Protein AF-A0A8S3RUB7-F1 (afdb_monomer_lite)

InterPro domains:
  IPR033294 Erlin1/2 [PTHR15351] (19-195)

Sequence (204 aa):
MVNDSVVTNLTAQSRRGNQIDENLRTALQGDLGNMAPGLSVQAVRVTKPKIPEQIRKNYESMEGEKTKLLISIQKQKVVEKEAETERKRAVIEAEKSAQVSKIQWQQKITEKESQKKISEIEDATHLAKERAKADAEFYKAKKEAEANSAKLTDQYLEMLRYQAITTNTKIYFGNSIPQMFMDPSGVVQTSQQKGASSKVSENN

Foldseek 3Di:
DVVVVVVVVVVVVVVVQVVVFVVVQVVVQVVCCVVPNPDHDPTGGDDDDDDDPVVVVVVVVVVVVVVVVVVVVVVVVVVVVVVVVVVVVVVVVVVVVVVVVVVVVVVVVVVVVVVVVVVVVVVVVVVVVVVVVVVVVVVVVVVVVVVVVVCPDPVNVVVVLVVVCVVPDPDDDDDDDDPPSPDPDDDDDDDDDDDDDDDDDDDD

Secondary structure (DSSP, 8-state):
-HHHHHHHHHHHHHHHHHHHHHHHHHHHHHHHHHH-TT-------PPPP---HHHHHHHHHHHHHHHHHHHHHHHHHHHHHHHHHHHHHHHHHHHHHHHHHHHHHHHHHHHHHHHHHHHHHHHHHHHHHHHHHHHHHHHHHHHHHHHHHHH--HHHHHHHHHHHHHHH-----SS---GGGS-TT-------------------

Radius of gyration: 64.79 Å; chains: 1; bounding box: 134×45×154 Å

Structure (mmCIF, N/CA/C/O backbone):
data_AF-A0A8S3RUB7-F1
#
_entry.id   AF-A0A8S3RUB7-F1
#
loop_
_atom_site.group_PDB
_atom_site.id
_atom_site.type_symbol
_atom_site.label_atom_id
_atom_site.label_alt_id
_atom_site.label_comp_id
_atom_site.label_asym_id
_atom_site.label_entity_id
_atom_site.label_seq_id
_atom_site.pdbx_PDB_ins_code
_atom_site.Cartn_x
_atom_site.Cartn_y
_atom_site.Cartn_z
_atom_site.occupancy
_atom_site.B_iso_or_equiv
_atom_site.auth_seq_id
_atom_site.auth_comp_id
_atom_site.auth_asym_id
_atom_site.auth_atom_id
_atom_site.pdbx_PDB_model_num
ATOM 1 N N . MET A 1 1 ? 32.689 1.835 -29.178 1.00 48.41 1 MET A N 1
ATOM 2 C CA . MET A 1 1 ? 32.521 0.810 -30.235 1.00 48.41 1 MET A CA 1
ATOM 3 C C . MET A 1 1 ? 32.995 1.258 -31.623 1.00 48.41 1 MET A C 1
ATOM 5 O O . MET A 1 1 ? 33.406 0.398 -32.386 1.00 48.41 1 MET A O 1
ATOM 9 N N . VAL A 1 2 ? 33.017 2.559 -31.962 1.00 47.25 2 VAL A N 1
ATOM 10 C CA . VAL A 1 2 ? 33.544 3.051 -33.262 1.00 47.25 2 VAL A CA 1
ATOM 11 C C . VAL A 1 2 ? 35.066 2.848 -33.399 1.00 47.25 2 VAL A C 1
ATOM 13 O O . VAL A 1 2 ? 35.562 2.523 -34.476 1.00 47.25 2 VAL A O 1
ATOM 16 N N . ASN A 1 3 ? 35.805 2.929 -32.287 1.00 48.09 3 ASN A N 1
ATOM 17 C CA . ASN A 1 3 ? 37.261 2.759 -32.291 1.00 48.09 3 ASN A CA 1
ATOM 18 C C . ASN A 1 3 ? 37.709 1.331 -32.632 1.00 48.09 3 ASN A C 1
ATOM 20 O O . ASN A 1 3 ? 38.733 1.185 -33.285 1.00 48.09 3 ASN A O 1
ATOM 24 N N . ASP A 1 4 ? 36.943 0.290 -32.292 1.00 52.00 4 ASP A N 1
ATOM 25 C CA . ASP A 1 4 ? 37.365 -1.087 -32.580 1.00 52.00 4 ASP A CA 1
ATOM 26 C C . ASP A 1 4 ? 37.325 -1.394 -34.074 1.00 52.00 4 ASP A C 1
ATOM 28 O O . ASP A 1 4 ? 38.261 -1.980 -34.602 1.00 52.00 4 ASP A O 1
ATOM 32 N N . SER A 1 5 ? 36.303 -0.945 -34.807 1.00 55.91 5 SER A N 1
ATOM 33 C CA . SER A 1 5 ? 36.207 -1.231 -36.249 1.00 55.91 5 SER A CA 1
ATOM 34 C C . SER A 1 5 ? 37.284 -0.501 -37.060 1.00 55.91 5 SER A C 1
ATOM 36 O O . SER A 1 5 ? 37.842 -1.064 -38.004 1.00 55.91 5 SER A O 1
ATOM 38 N N . VAL A 1 6 ? 37.632 0.729 -36.673 1.00 57.09 6 VAL A N 1
ATOM 39 C CA . VAL A 1 6 ? 38.708 1.502 -37.312 1.00 57.09 6 VAL A CA 1
ATOM 40 C C . VAL A 1 6 ? 40.082 0.942 -36.929 1.00 57.09 6 VAL A C 1
ATOM 42 O O . VAL A 1 6 ? 40.917 0.749 -37.808 1.00 57.09 6 VAL A O 1
ATOM 45 N N . VAL A 1 7 ? 40.310 0.590 -35.658 1.00 54.16 7 VAL A N 1
ATOM 46 C CA . VAL A 1 7 ? 41.574 -0.007 -35.184 1.00 54.16 7 VAL A CA 1
ATOM 47 C C . VAL A 1 7 ? 41.790 -1.403 -35.769 1.00 54.16 7 VAL A C 1
ATOM 49 O O . VAL A 1 7 ? 42.911 -1.726 -36.162 1.00 54.16 7 VAL A O 1
ATOM 52 N N . THR A 1 8 ? 40.736 -2.208 -35.926 1.00 60.78 8 THR A N 1
ATOM 53 C CA . THR A 1 8 ? 40.828 -3.539 -36.550 1.00 60.78 8 THR A CA 1
ATOM 54 C C . THR A 1 8 ? 41.154 -3.415 -38.039 1.00 60.78 8 THR A C 1
ATOM 56 O O . THR A 1 8 ? 42.039 -4.112 -38.535 1.00 60.78 8 THR A O 1
ATOM 59 N N . ASN A 1 9 ? 40.534 -2.460 -38.743 1.00 59.72 9 ASN A N 1
ATOM 60 C CA . ASN A 1 9 ? 40.852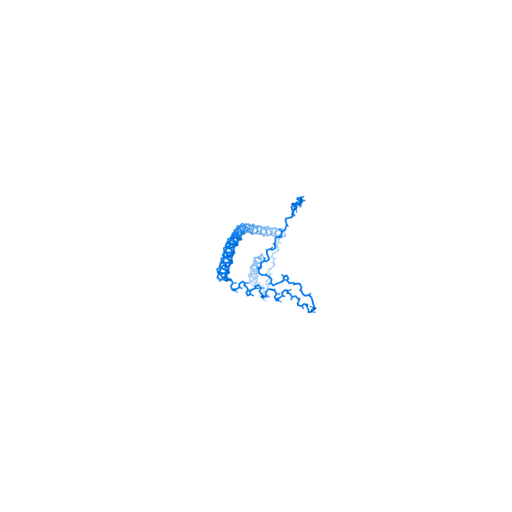 -2.180 -40.145 1.00 59.72 9 ASN A CA 1
ATOM 61 C C . ASN A 1 9 ? 42.254 -1.578 -40.334 1.00 59.72 9 ASN A C 1
ATOM 63 O O . ASN A 1 9 ? 42.958 -1.975 -41.264 1.00 59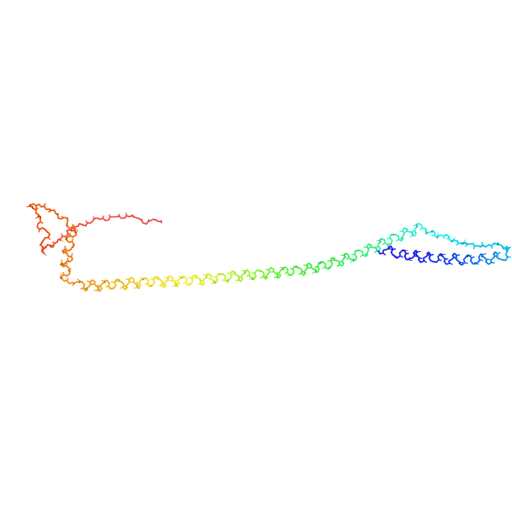.72 9 ASN A O 1
ATOM 67 N N . LEU A 1 10 ? 42.711 -0.691 -39.443 1.00 61.91 10 LEU A N 1
ATOM 68 C CA . LEU A 1 10 ? 44.085 -0.175 -39.454 1.00 61.91 10 LEU A CA 1
ATOM 69 C C . LEU A 1 10 ? 45.106 -1.274 -39.143 1.00 61.91 10 LEU A C 1
ATOM 71 O O . LEU A 1 10 ? 46.150 -1.339 -39.789 1.00 61.91 10 LEU A O 1
ATOM 75 N N . THR A 1 11 ? 44.807 -2.171 -38.203 1.00 63.03 11 THR A N 1
ATOM 76 C CA . THR A 1 11 ? 45.664 -3.323 -37.886 1.00 63.03 11 THR A CA 1
ATOM 77 C C . THR A 1 11 ? 45.739 -4.284 -39.070 1.00 63.03 11 THR A C 1
ATOM 79 O O . THR A 1 11 ? 46.822 -4.752 -39.418 1.00 63.03 11 THR A O 1
ATOM 82 N N . ALA A 1 12 ? 44.619 -4.524 -39.755 1.00 67.12 12 ALA A N 1
ATOM 83 C CA . ALA A 1 12 ? 44.569 -5.340 -40.964 1.00 67.12 12 ALA A CA 1
ATOM 84 C C . ALA A 1 12 ? 45.295 -4.689 -42.159 1.00 67.12 12 ALA A C 1
ATOM 86 O O . ALA A 1 12 ? 45.937 -5.386 -42.944 1.00 67.12 12 ALA A O 1
ATOM 87 N N . GLN A 1 13 ? 45.237 -3.362 -42.308 1.00 64.81 13 GLN A N 1
ATOM 88 C CA . GLN A 1 13 ? 46.026 -2.630 -43.308 1.00 64.81 13 GLN A CA 1
ATOM 89 C C . GLN A 1 13 ? 47.521 -2.627 -42.974 1.00 64.81 13 GLN A C 1
ATOM 91 O O . GLN A 1 13 ? 48.335 -2.814 -43.870 1.00 64.81 13 GLN A O 1
ATOM 96 N N . SER A 1 14 ? 47.883 -2.487 -41.699 1.00 67.50 14 SER A N 1
ATOM 97 C CA . SER A 1 14 ? 49.270 -2.573 -41.229 1.00 67.50 14 SER A CA 1
ATOM 98 C C . SER A 1 14 ? 49.865 -3.960 -41.496 1.00 67.50 14 SER A C 1
ATOM 100 O O . SER A 1 14 ? 50.952 -4.075 -42.054 1.00 67.50 14 SER A O 1
ATOM 102 N N . ARG A 1 15 ? 49.104 -5.029 -41.215 1.00 73.94 15 ARG A N 1
ATOM 103 C CA . ARG A 1 15 ? 49.495 -6.407 -41.558 1.00 73.94 15 ARG A CA 1
ATOM 104 C C . ARG A 1 15 ? 49.704 -6.595 -43.061 1.00 73.94 15 ARG A C 1
ATOM 106 O O . ARG A 1 15 ? 50.675 -7.227 -43.459 1.00 73.94 15 ARG A O 1
ATOM 113 N N . ARG A 1 16 ? 48.829 -6.020 -43.894 1.00 78.44 16 ARG A N 1
ATOM 114 C CA . ARG A 1 16 ? 48.987 -6.053 -45.357 1.00 78.44 16 ARG A CA 1
ATOM 115 C C . ARG A 1 16 ? 50.194 -5.245 -45.837 1.00 78.44 16 ARG A C 1
ATOM 117 O O . ARG A 1 16 ? 50.879 -5.704 -46.739 1.00 78.44 16 ARG A O 1
ATOM 124 N N . GLY A 1 17 ? 50.484 -4.099 -45.219 1.00 78.44 17 GLY A N 1
ATOM 125 C CA . GLY A 1 17 ? 51.690 -3.313 -45.497 1.00 78.44 17 GLY A CA 1
ATOM 126 C C . GLY A 1 17 ? 52.967 -4.110 -45.234 1.00 78.44 17 GLY A C 1
ATOM 127 O O . GLY A 1 17 ? 53.813 -4.202 -46.112 1.00 78.44 17 GLY A O 1
ATOM 128 N N . ASN A 1 18 ? 53.040 -4.800 -44.093 1.00 82.81 18 ASN A N 1
ATOM 129 C CA . ASN A 1 18 ? 54.182 -5.660 -43.762 1.00 82.81 18 ASN A CA 1
ATOM 130 C C . ASN A 1 18 ? 54.380 -6.802 -44.778 1.00 82.81 18 ASN A C 1
ATOM 132 O O . ASN A 1 18 ? 55.509 -7.175 -45.077 1.00 82.81 18 ASN A O 1
ATOM 136 N N . GLN A 1 19 ? 53.293 -7.352 -45.330 1.00 85.00 19 GLN A N 1
ATOM 137 C CA . GLN A 1 19 ? 53.388 -8.382 -46.368 1.00 85.00 19 GLN A CA 1
ATOM 138 C C . GLN A 1 19 ? 53.953 -7.823 -47.682 1.00 85.00 19 GLN A C 1
ATOM 140 O O . GLN A 1 19 ? 54.707 -8.504 -48.374 1.00 85.00 19 GLN A O 1
ATOM 145 N N . ILE A 1 20 ? 53.585 -6.589 -48.033 1.00 87.00 20 ILE A N 1
ATOM 146 C CA . ILE A 1 20 ? 54.100 -5.910 -49.228 1.00 87.00 20 ILE A CA 1
ATOM 147 C C . ILE A 1 20 ? 55.590 -5.595 -49.051 1.00 87.00 20 ILE A C 1
ATOM 149 O O . ILE A 1 20 ? 56.364 -5.831 -49.974 1.00 87.00 20 ILE A O 1
ATOM 153 N N . ASP A 1 21 ? 55.991 -5.131 -47.867 1.00 87.69 21 ASP A N 1
ATOM 154 C CA . ASP A 1 21 ? 57.385 -4.844 -47.511 1.00 87.69 21 ASP A CA 1
ATOM 155 C C . ASP A 1 21 ? 58.291 -6.080 -47.696 1.00 87.69 21 ASP A C 1
ATOM 157 O O . ASP A 1 21 ? 59.348 -6.003 -48.327 1.00 87.69 21 ASP A O 1
ATOM 161 N N . GLU A 1 22 ? 57.846 -7.245 -47.217 1.00 87.50 22 GLU A N 1
ATOM 162 C CA . GLU A 1 22 ? 58.570 -8.521 -47.334 1.00 87.50 22 GLU A CA 1
ATOM 163 C C . GLU A 1 22 ? 58.654 -9.041 -48.776 1.00 87.50 22 GLU A C 1
ATOM 165 O O . GLU A 1 22 ? 59.714 -9.494 -49.231 1.00 87.50 22 GLU A O 1
ATOM 170 N N . ASN A 1 23 ? 57.559 -8.925 -49.529 1.00 88.50 23 ASN A N 1
ATOM 171 C CA . ASN A 1 23 ? 57.545 -9.290 -50.943 1.00 88.50 23 ASN A CA 1
ATOM 172 C C . ASN A 1 23 ? 58.491 -8.385 -51.753 1.00 88.50 23 ASN A C 1
ATOM 174 O O . ASN A 1 23 ? 59.228 -8.871 -52.612 1.00 88.50 23 ASN A O 1
ATOM 178 N N . LEU A 1 24 ? 58.514 -7.082 -51.453 1.00 89.00 24 LEU A N 1
ATOM 179 C CA . LEU A 1 24 ? 59.361 -6.111 -52.145 1.00 89.00 24 LEU A CA 1
ATOM 180 C C . LEU A 1 24 ? 60.847 -6.302 -51.811 1.00 89.00 24 LEU A C 1
ATOM 182 O O . LEU A 1 24 ? 61.685 -6.220 -52.707 1.00 89.00 24 LEU A O 1
ATOM 186 N N . ARG A 1 25 ? 61.180 -6.632 -50.555 1.00 89.81 25 ARG A N 1
ATOM 187 C CA . ARG A 1 25 ? 62.546 -7.018 -50.161 1.00 89.81 25 ARG A CA 1
ATOM 188 C C . ARG A 1 25 ? 63.049 -8.202 -50.983 1.00 89.81 25 ARG A C 1
ATOM 190 O O . ARG A 1 25 ? 64.172 -8.175 -51.476 1.00 89.81 25 ARG A O 1
ATOM 197 N N . THR A 1 26 ? 62.212 -9.225 -51.134 1.00 88.12 26 THR A N 1
ATOM 198 C CA . THR A 1 26 ? 62.572 -10.463 -51.837 1.00 88.12 26 THR A CA 1
ATOM 199 C C . THR A 1 26 ? 62.812 -10.215 -53.328 1.00 88.12 26 THR A C 1
ATOM 201 O O . THR A 1 26 ? 63.808 -10.691 -53.868 1.00 88.12 26 THR A O 1
ATOM 204 N N . ALA A 1 27 ? 61.952 -9.420 -53.976 1.00 89.62 27 ALA A N 1
ATOM 205 C CA . ALA A 1 27 ? 62.120 -9.046 -55.381 1.00 89.62 27 ALA A CA 1
ATOM 206 C C . ALA A 1 27 ? 63.430 -8.272 -55.619 1.00 89.62 27 ALA A C 1
ATOM 208 O O . ALA A 1 27 ? 64.237 -8.663 -56.458 1.00 89.62 27 ALA A O 1
ATOM 209 N N . LEU A 1 28 ? 63.694 -7.236 -54.813 1.00 86.88 28 LEU A N 1
ATOM 210 C CA . LEU A 1 28 ? 64.901 -6.415 -54.951 1.00 86.88 28 LEU A CA 1
ATOM 211 C C . LEU A 1 28 ? 66.192 -7.193 -54.651 1.00 86.88 28 LEU A C 1
ATOM 213 O O . LEU A 1 28 ? 67.215 -6.957 -55.291 1.00 86.88 28 LEU A O 1
ATOM 217 N N . GLN A 1 29 ? 66.162 -8.136 -53.704 1.00 86.88 29 GLN A N 1
ATOM 218 C CA . GLN A 1 29 ? 67.314 -8.992 -53.412 1.00 86.88 29 GLN A CA 1
ATOM 219 C C . GLN A 1 29 ? 67.647 -9.935 -54.580 1.00 86.88 29 GLN A C 1
ATOM 221 O O . GLN A 1 29 ? 68.827 -10.187 -54.832 1.00 86.88 29 GLN A O 1
ATOM 226 N N . GLY A 1 30 ? 66.629 -10.439 -55.288 1.00 86.56 30 GLY A N 1
ATOM 227 C CA . GLY A 1 30 ? 66.802 -11.263 -56.488 1.00 86.56 30 GLY A CA 1
ATOM 228 C C . GLY A 1 30 ? 67.459 -10.495 -57.636 1.00 86.56 30 GLY A C 1
ATOM 229 O O . GLY A 1 30 ? 68.406 -10.992 -58.244 1.00 86.56 30 GLY A O 1
ATOM 230 N N . ASP A 1 31 ? 67.026 -9.255 -57.872 1.00 86.25 31 ASP A N 1
ATOM 231 C CA . ASP A 1 31 ? 67.589 -8.396 -58.921 1.00 86.25 31 ASP A CA 1
ATOM 232 C C . ASP A 1 31 ? 69.046 -7.996 -58.624 1.00 86.25 31 ASP A C 1
ATOM 234 O O . ASP A 1 31 ? 69.916 -8.060 -59.499 1.00 86.25 31 ASP A O 1
ATOM 238 N N . LEU A 1 32 ? 69.350 -7.651 -57.367 1.00 84.50 32 LEU A N 1
ATOM 239 C CA . LEU A 1 32 ? 70.707 -7.283 -56.945 1.00 84.50 32 LEU A CA 1
ATOM 240 C C . LEU A 1 32 ? 71.693 -8.453 -57.019 1.00 84.50 32 LEU A C 1
ATOM 242 O O . LEU A 1 32 ? 72.863 -8.232 -57.328 1.00 84.50 32 LEU A O 1
ATOM 246 N N . GLY A 1 33 ? 71.229 -9.689 -56.811 1.00 81.81 33 GLY A N 1
ATOM 247 C CA . GLY A 1 33 ? 72.054 -10.888 -56.980 1.00 81.81 33 GLY A CA 1
ATOM 248 C C . GLY A 1 33 ? 72.594 -11.057 -58.406 1.00 81.81 33 GLY A C 1
ATOM 249 O O . GLY A 1 33 ? 73.714 -11.533 -58.576 1.00 81.81 33 GLY A O 1
ATOM 250 N N . ASN A 1 34 ? 71.836 -10.613 -59.414 1.00 82.81 34 ASN A N 1
ATOM 251 C CA . ASN A 1 34 ? 72.228 -10.696 -60.823 1.00 82.81 34 ASN A CA 1
ATOM 252 C C . ASN A 1 34 ? 73.100 -9.514 -61.273 1.00 82.81 34 ASN A C 1
ATOM 254 O O . ASN A 1 34 ? 73.982 -9.686 -62.110 1.00 82.81 34 ASN A O 1
ATOM 258 N N . MET A 1 35 ? 72.845 -8.310 -60.747 1.00 81.12 35 MET A N 1
ATOM 259 C CA . MET A 1 35 ? 73.490 -7.077 -61.221 1.00 81.12 35 MET A CA 1
ATOM 260 C C . MET A 1 35 ? 74.741 -6.676 -60.427 1.00 81.12 35 MET A C 1
ATOM 262 O O . MET A 1 35 ? 75.654 -6.084 -60.998 1.00 81.12 35 MET A O 1
ATOM 266 N N . ALA A 1 36 ? 74.797 -6.963 -59.124 1.00 74.56 36 ALA A N 1
ATOM 267 C CA . ALA A 1 36 ? 75.903 -6.570 -58.252 1.00 74.56 36 ALA A CA 1
ATOM 268 C C . ALA A 1 36 ? 76.089 -7.599 -57.118 1.00 74.56 36 ALA A C 1
ATOM 270 O O . ALA A 1 36 ? 75.584 -7.398 -56.005 1.00 74.56 36 ALA A O 1
ATOM 271 N N . PRO A 1 37 ? 76.814 -8.706 -57.371 1.00 76.88 37 PRO A N 1
ATOM 272 C CA . PRO A 1 37 ? 77.050 -9.726 -56.357 1.00 76.88 37 PRO A CA 1
ATOM 273 C C . PRO A 1 37 ? 77.875 -9.131 -55.205 1.00 76.88 37 PRO A C 1
ATOM 275 O O . PRO A 1 37 ? 79.046 -8.798 -55.370 1.00 76.88 37 PRO A O 1
ATOM 278 N N . GLY A 1 38 ? 77.242 -8.959 -54.040 1.00 80.62 38 GLY A N 1
ATOM 279 C CA . GLY A 1 38 ? 77.859 -8.383 -52.836 1.00 80.62 38 GLY A CA 1
ATOM 280 C C . GLY A 1 38 ? 76.970 -7.411 -52.053 1.00 80.62 38 GLY A C 1
ATOM 281 O O . GLY A 1 38 ? 77.283 -7.103 -50.905 1.00 80.62 38 GLY A O 1
ATOM 282 N N . LEU A 1 39 ? 75.850 -6.951 -52.627 1.00 83.62 39 LEU A N 1
ATOM 283 C CA . LEU A 1 39 ? 74.876 -6.106 -51.928 1.00 83.62 39 LEU A CA 1
ATOM 284 C C . LEU A 1 39 ? 73.712 -6.938 -51.363 1.00 83.62 39 LEU A C 1
ATOM 286 O O . LEU A 1 39 ? 73.137 -7.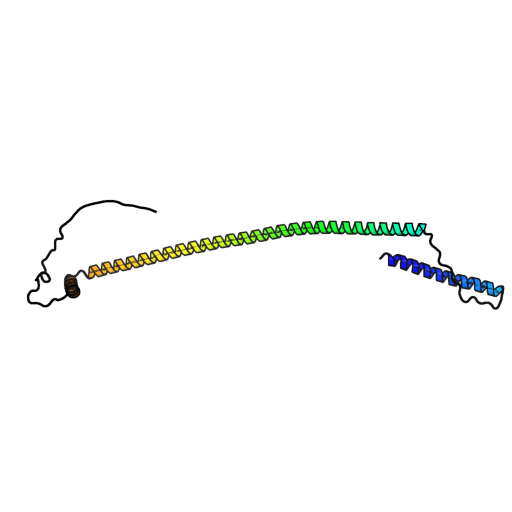785 -52.048 1.00 83.62 39 LEU A O 1
ATOM 290 N N . SER A 1 40 ? 73.335 -6.663 -50.110 1.00 83.94 40 SER A N 1
ATOM 291 C CA . SER A 1 40 ? 72.166 -7.266 -49.457 1.00 83.94 40 SER A CA 1
ATOM 292 C C . SER A 1 40 ? 71.198 -6.199 -48.951 1.00 83.94 40 SER A C 1
ATOM 294 O O . SER A 1 40 ? 71.597 -5.171 -48.403 1.00 83.94 40 SER A O 1
ATOM 296 N N . VAL A 1 41 ? 69.906 -6.434 -49.161 1.00 84.38 41 VAL A N 1
ATOM 297 C CA . VAL A 1 41 ? 68.816 -5.559 -48.735 1.00 84.38 41 VAL A CA 1
ATOM 298 C C . VAL A 1 41 ? 68.389 -5.973 -47.334 1.00 84.38 41 VAL A C 1
ATOM 300 O O . VAL A 1 41 ? 67.760 -7.011 -47.144 1.00 84.38 41 VAL A O 1
ATOM 303 N N . GLN A 1 42 ? 68.709 -5.146 -46.339 1.00 85.06 42 GLN A N 1
ATOM 304 C CA . GLN A 1 42 ? 68.392 -5.457 -44.944 1.00 85.06 42 GLN A CA 1
ATOM 305 C C . GLN A 1 42 ? 66.899 -5.268 -44.620 1.00 85.06 42 GLN A C 1
ATOM 307 O O . GLN A 1 42 ? 66.299 -6.113 -43.959 1.00 85.06 42 GLN A O 1
ATOM 312 N N . ALA A 1 43 ? 66.279 -4.182 -45.097 1.00 85.06 43 ALA A N 1
ATOM 313 C CA . ALA A 1 43 ? 64.851 -3.920 -44.914 1.00 85.06 43 ALA A CA 1
ATOM 314 C C . ALA A 1 43 ? 64.307 -2.965 -45.986 1.00 85.06 43 ALA A C 1
ATOM 316 O O . ALA A 1 43 ? 64.992 -2.032 -46.403 1.00 85.06 43 ALA A O 1
ATOM 317 N N . VAL A 1 44 ? 63.049 -3.174 -46.380 1.00 85.19 44 VAL A N 1
ATOM 318 C CA . VAL A 1 44 ? 62.285 -2.273 -47.252 1.00 85.19 44 VAL A CA 1
ATOM 319 C C . VAL A 1 44 ? 61.000 -1.914 -46.523 1.00 85.19 44 VAL A C 1
ATOM 321 O O . VAL A 1 44 ? 60.392 -2.779 -45.902 1.00 85.19 44 VAL A O 1
ATOM 324 N N . ARG A 1 45 ? 60.595 -0.644 -46.562 1.00 86.06 45 ARG A N 1
ATOM 325 C CA . ARG A 1 45 ? 59.329 -0.198 -45.976 1.00 86.06 45 ARG A CA 1
ATOM 326 C C . ARG A 1 45 ? 58.591 0.703 -46.951 1.00 86.06 45 ARG A C 1
ATOM 328 O O . ARG A 1 45 ? 59.132 1.719 -47.387 1.00 86.06 45 ARG A O 1
ATOM 335 N N . VAL A 1 46 ? 57.343 0.362 -47.241 1.00 83.94 46 VAL A N 1
ATOM 336 C CA . VAL A 1 46 ? 56.446 1.163 -48.069 1.00 83.94 46 VAL A CA 1
ATOM 337 C C . VAL A 1 46 ? 55.832 2.290 -47.239 1.00 83.94 46 VAL A C 1
ATOM 339 O O . VAL A 1 46 ? 55.532 2.162 -46.048 1.00 83.94 46 VAL A O 1
ATOM 342 N N . THR A 1 47 ? 55.658 3.448 -47.870 1.00 83.19 47 THR A N 1
ATOM 343 C CA . THR A 1 47 ? 55.021 4.604 -47.243 1.00 83.19 47 THR A CA 1
ATOM 344 C C . THR A 1 47 ? 53.525 4.362 -47.050 1.00 83.19 47 THR A C 1
ATOM 346 O O . THR A 1 47 ? 52.845 3.756 -47.877 1.00 83.19 47 THR A O 1
ATOM 349 N N . LYS A 1 48 ? 52.974 4.852 -45.935 1.00 82.50 48 LYS A N 1
ATOM 350 C CA . LYS A 1 48 ? 51.533 4.742 -45.683 1.00 82.50 48 LYS A CA 1
ATOM 351 C C . LYS A 1 48 ? 50.767 5.608 -46.695 1.00 82.50 48 LYS A C 1
ATOM 353 O O . LYS A 1 48 ? 51.094 6.791 -46.818 1.00 82.50 48 LYS A O 1
ATOM 358 N N . PRO A 1 49 ? 49.737 5.075 -47.376 1.00 80.06 49 PRO A N 1
ATOM 359 C CA . PRO A 1 49 ? 48.951 5.856 -48.322 1.00 80.06 49 PRO A CA 1
ATOM 360 C C . PRO A 1 49 ? 48.232 6.999 -47.596 1.00 80.06 49 PRO A C 1
ATOM 362 O O . PRO A 1 49 ? 47.584 6.796 -46.567 1.00 80.06 49 PRO A O 1
ATOM 365 N N . LYS A 1 50 ? 48.349 8.220 -48.128 1.00 80.69 50 LYS A N 1
ATOM 366 C CA . LYS A 1 50 ? 47.690 9.404 -47.568 1.00 80.69 50 LYS A CA 1
ATOM 367 C C . LYS A 1 50 ? 46.266 9.491 -48.111 1.00 80.69 50 LYS A C 1
ATOM 369 O O . LYS A 1 50 ? 46.073 9.711 -49.302 1.00 80.69 50 LYS A O 1
ATOM 374 N N . ILE A 1 51 ? 45.274 9.330 -47.236 1.00 81.81 51 ILE A N 1
ATOM 375 C CA . ILE A 1 51 ? 43.864 9.482 -47.613 1.00 81.81 51 ILE A CA 1
ATOM 376 C C . ILE A 1 51 ? 43.583 10.975 -47.878 1.00 81.81 51 ILE A C 1
ATOM 378 O O . ILE A 1 51 ? 43.903 11.804 -47.018 1.00 81.81 51 ILE A O 1
ATOM 382 N N . PRO A 1 52 ? 42.994 11.342 -49.033 1.00 88.25 52 PRO A N 1
ATOM 383 C CA . PRO A 1 52 ? 42.600 12.717 -49.326 1.00 88.25 52 PRO A CA 1
ATOM 384 C C . PRO A 1 52 ? 41.599 13.281 -48.306 1.00 88.25 52 PRO A C 1
ATOM 386 O O . PRO A 1 52 ? 40.701 12.582 -47.832 1.00 88.25 52 PRO A O 1
ATOM 389 N N . GLU A 1 53 ? 41.713 14.576 -48.004 1.00 82.38 53 GLU A N 1
ATOM 390 C CA . GLU A 1 53 ? 40.919 15.243 -46.959 1.00 82.38 53 GLU A CA 1
ATOM 391 C C . GLU A 1 53 ? 39.404 15.209 -47.231 1.00 82.38 53 GLU A C 1
ATOM 393 O O . GLU A 1 53 ? 38.608 15.125 -46.296 1.00 82.38 53 GLU A O 1
ATOM 398 N N . GLN A 1 54 ? 39.007 15.215 -48.507 1.00 85.31 54 GLN A N 1
ATOM 399 C CA . GLN A 1 54 ? 37.606 15.145 -48.933 1.00 85.31 54 GLN A CA 1
ATOM 400 C C . GLN A 1 54 ? 36.928 13.844 -48.475 1.00 85.31 54 GLN A C 1
ATOM 402 O O . GLN A 1 54 ? 35.834 13.877 -47.917 1.00 85.31 54 GLN A O 1
ATOM 407 N N . ILE A 1 55 ? 37.599 12.698 -48.634 1.00 83.75 55 ILE A N 1
ATOM 408 C CA . ILE A 1 55 ? 37.057 11.391 -48.227 1.00 83.75 55 ILE A CA 1
ATOM 409 C C . ILE A 1 55 ? 37.010 11.284 -46.699 1.00 83.75 55 ILE A C 1
ATOM 411 O O . ILE A 1 55 ? 36.059 10.734 -46.148 1.00 83.75 55 ILE A O 1
ATOM 415 N N . ARG A 1 56 ? 38.001 11.860 -46.004 1.00 84.06 56 ARG A N 1
ATOM 416 C CA . ARG A 1 56 ? 38.030 11.899 -44.535 1.00 84.06 56 ARG A CA 1
ATOM 417 C C . ARG A 1 56 ? 36.817 12.639 -43.967 1.00 84.06 56 ARG A C 1
ATOM 419 O O . ARG A 1 56 ? 36.153 12.099 -43.091 1.00 84.06 56 ARG A O 1
ATOM 426 N N . LYS A 1 57 ? 36.517 13.833 -44.494 1.00 87.81 57 LYS A N 1
ATOM 427 C CA . LYS A 1 57 ? 35.358 14.637 -44.068 1.00 87.81 57 LYS A CA 1
ATOM 428 C C . LYS A 1 57 ? 34.039 13.903 -44.318 1.00 87.81 57 LYS A C 1
ATOM 430 O O . LYS A 1 57 ? 33.209 13.833 -43.421 1.00 87.81 57 LYS A O 1
ATOM 435 N N . ASN A 1 58 ? 33.880 13.281 -45.488 1.00 86.62 58 ASN A N 1
ATOM 436 C CA . ASN A 1 58 ? 32.665 12.526 -45.812 1.00 86.62 58 ASN A CA 1
ATOM 437 C C . ASN A 1 58 ? 32.460 11.314 -44.890 1.00 86.62 58 ASN A C 1
ATOM 439 O O . ASN A 1 58 ? 31.339 11.050 -44.461 1.00 86.62 58 ASN A O 1
ATOM 443 N N . TYR A 1 59 ? 33.534 10.589 -44.561 1.00 85.69 59 TYR A N 1
ATOM 444 C CA . TYR A 1 59 ? 33.470 9.453 -43.639 1.00 85.69 59 TYR A CA 1
ATOM 445 C C . TYR A 1 59 ? 33.116 9.894 -42.212 1.00 85.69 59 TYR A C 1
ATOM 447 O O . TYR A 1 59 ? 32.305 9.259 -41.543 1.00 85.69 59 TYR A O 1
ATOM 455 N N . GLU A 1 60 ? 33.684 11.012 -41.763 1.00 86.69 60 GLU A N 1
ATOM 456 C CA . GLU A 1 60 ? 33.397 11.595 -40.453 1.00 86.69 60 GLU A CA 1
ATOM 457 C C . GLU A 1 60 ? 31.932 12.042 -40.330 1.00 86.69 60 GLU A C 1
ATOM 459 O O . GLU A 1 60 ? 31.265 11.700 -39.352 1.00 86.69 60 GLU A O 1
ATOM 464 N N . SER A 1 61 ? 31.395 12.728 -41.345 1.00 87.75 61 SER A N 1
ATOM 465 C CA . SER A 1 61 ? 29.977 13.108 -41.380 1.00 87.75 61 SER A CA 1
ATOM 466 C C . SER A 1 61 ? 29.053 11.887 -41.395 1.00 87.75 61 SER A C 1
ATOM 468 O O . SER A 1 61 ? 28.102 11.833 -40.616 1.00 87.75 61 SER A O 1
ATOM 470 N N . MET A 1 62 ? 29.364 10.876 -42.211 1.00 85.25 62 MET A N 1
ATOM 471 C CA . MET A 1 62 ? 28.560 9.655 -42.322 1.00 85.25 62 MET A CA 1
ATOM 472 C C . MET A 1 62 ? 28.511 8.863 -41.007 1.00 85.25 62 MET A C 1
ATOM 474 O O . MET A 1 62 ? 27.446 8.407 -40.588 1.00 85.25 62 MET A O 1
ATOM 478 N N . GLU A 1 63 ? 29.643 8.714 -40.319 1.00 83.69 63 GLU A N 1
ATOM 479 C CA . GLU A 1 63 ? 29.689 8.033 -39.019 1.00 83.69 63 GLU A CA 1
ATOM 480 C C . GLU A 1 63 ? 28.968 8.837 -37.925 1.00 83.69 63 GLU A C 1
ATOM 482 O O . GLU A 1 63 ? 28.297 8.254 -37.062 1.00 83.69 63 GLU A O 1
ATOM 487 N N . GLY A 1 64 ? 29.033 10.170 -37.988 1.00 90.81 64 GLY A N 1
ATOM 488 C CA . GLY A 1 64 ? 28.255 11.055 -37.123 1.00 90.81 64 GLY A CA 1
ATOM 489 C C . GLY A 1 64 ? 26.747 10.853 -37.290 1.00 90.81 64 GLY A C 1
ATOM 490 O O . GLY A 1 64 ? 26.033 10.646 -36.306 1.00 90.81 64 GLY A O 1
ATOM 491 N N . GLU A 1 65 ? 26.258 10.842 -38.530 1.00 91.19 65 GLU A N 1
ATOM 492 C CA . GLU A 1 65 ? 24.842 10.617 -38.847 1.00 91.19 65 GLU A CA 1
ATOM 493 C C . GLU A 1 65 ? 24.367 9.224 -38.435 1.00 91.19 65 GLU A C 1
ATOM 495 O O . GLU A 1 65 ? 23.324 9.086 -37.793 1.00 91.19 65 GLU A O 1
ATOM 500 N N . LYS A 1 66 ? 25.162 8.191 -38.721 1.00 89.31 66 LYS A N 1
ATOM 501 C CA . LYS A 1 66 ? 24.871 6.808 -38.329 1.00 89.31 66 LYS A CA 1
ATOM 502 C C . LYS A 1 66 ? 24.765 6.658 -36.815 1.00 89.31 66 LYS A C 1
ATOM 504 O O . LYS A 1 66 ? 23.831 6.031 -36.316 1.00 89.31 66 LYS A O 1
ATOM 509 N N . THR A 1 67 ? 25.682 7.273 -36.071 1.00 90.06 67 THR A N 1
ATOM 510 C CA . THR A 1 67 ? 25.643 7.268 -34.604 1.00 90.06 67 THR A CA 1
ATOM 511 C C . THR A 1 67 ? 24.407 8.004 -34.092 1.00 90.06 67 THR A C 1
ATOM 513 O O . THR A 1 67 ? 23.707 7.506 -33.212 1.00 90.06 67 THR A O 1
ATOM 516 N N . LYS A 1 68 ? 24.083 9.157 -34.682 1.00 94.12 68 LYS A N 1
ATOM 517 C CA . LYS A 1 68 ? 22.902 9.948 -34.319 1.00 94.12 68 LYS A CA 1
ATOM 518 C C . LYS A 1 68 ? 21.598 9.190 -34.565 1.00 94.12 68 LYS A C 1
ATOM 520 O O . LYS A 1 68 ? 20.717 9.219 -33.709 1.00 94.12 68 LYS A O 1
ATOM 525 N N . LEU A 1 69 ? 21.498 8.484 -35.691 1.00 93.94 69 LEU A N 1
ATOM 526 C CA . LEU A 1 69 ? 20.358 7.635 -36.030 1.00 93.94 69 LEU A CA 1
ATOM 527 C C . LEU A 1 69 ? 20.210 6.471 -35.043 1.00 93.94 69 LEU A C 1
ATOM 529 O O . LEU A 1 69 ? 19.113 6.179 -34.579 1.00 93.94 69 LEU A O 1
ATOM 533 N N . LEU A 1 70 ? 21.313 5.822 -34.668 1.00 92.94 70 LEU A N 1
ATOM 534 C CA . LEU A 1 70 ? 21.266 4.764 -33.659 1.00 92.94 70 LEU A CA 1
ATOM 535 C C . LEU A 1 70 ? 20.794 5.304 -32.306 1.00 92.94 70 LEU A C 1
ATOM 537 O O . LEU A 1 70 ? 19.946 4.686 -31.666 1.00 92.94 70 LEU A O 1
ATOM 541 N N . ILE A 1 71 ? 21.290 6.473 -31.890 1.00 94.75 71 ILE A N 1
ATOM 542 C CA . ILE A 1 71 ? 20.867 7.118 -30.642 1.00 94.75 71 ILE A CA 1
ATOM 543 C C . ILE A 1 71 ? 19.376 7.466 -30.685 1.00 94.75 71 ILE A C 1
ATOM 545 O O . ILE A 1 71 ? 18.671 7.208 -29.709 1.00 94.75 71 ILE A O 1
ATOM 549 N N . SER A 1 72 ? 18.870 8.019 -31.791 1.00 95.06 72 SER A N 1
ATOM 550 C CA . SER A 1 72 ? 17.451 8.373 -31.901 1.00 95.06 72 SER A CA 1
ATOM 551 C C . SER A 1 72 ? 16.548 7.140 -31.847 1.00 95.06 72 SER A C 1
ATOM 553 O O . SER A 1 72 ? 15.563 7.158 -31.112 1.00 95.06 72 SER A O 1
ATOM 555 N N . ILE A 1 73 ? 16.920 6.049 -32.524 1.00 96.00 73 ILE A N 1
ATOM 556 C CA . ILE A 1 73 ? 16.190 4.773 -32.478 1.00 96.00 73 ILE A CA 1
ATOM 557 C C . ILE A 1 73 ? 16.162 4.211 -31.051 1.00 96.00 73 ILE A C 1
ATOM 559 O O . ILE A 1 73 ? 15.114 3.783 -30.571 1.00 96.00 73 ILE A O 1
ATOM 563 N N . GLN A 1 74 ? 17.298 4.210 -30.347 1.00 94.44 74 GLN A N 1
ATOM 564 C CA . GLN A 1 74 ? 17.344 3.724 -28.963 1.00 94.44 74 GLN A CA 1
ATOM 565 C C . GLN A 1 74 ? 16.516 4.610 -28.030 1.00 94.44 74 GLN A C 1
ATOM 567 O O . GLN A 1 74 ? 15.771 4.098 -27.200 1.00 94.44 74 GLN A O 1
ATOM 572 N N . LYS A 1 75 ? 16.578 5.934 -28.208 1.00 96.12 75 LYS A N 1
ATOM 573 C CA . LYS A 1 75 ? 15.766 6.877 -27.437 1.00 96.12 75 LYS A CA 1
ATOM 574 C C . LYS A 1 75 ? 14.269 6.657 -27.665 1.00 96.12 75 LYS A C 1
ATOM 576 O O . LYS A 1 75 ? 13.517 6.655 -26.698 1.00 96.12 75 LYS A O 1
ATOM 581 N N . GLN A 1 76 ? 13.839 6.425 -28.905 1.00 94.38 76 GLN A N 1
ATOM 582 C CA . GLN A 1 76 ? 12.444 6.095 -29.218 1.00 94.38 76 GLN A CA 1
ATOM 583 C C . GLN A 1 76 ? 11.989 4.821 -28.494 1.00 94.38 76 GLN A C 1
ATOM 585 O O . GLN A 1 76 ? 10.936 4.829 -27.864 1.00 94.38 76 GLN A O 1
ATOM 590 N N . LYS A 1 77 ? 12.818 3.768 -28.493 1.00 96.75 77 LYS A N 1
ATOM 591 C CA . LYS A 1 77 ? 12.524 2.518 -27.768 1.00 96.75 77 LYS A CA 1
ATOM 592 C C . LYS A 1 77 ? 12.415 2.710 -26.256 1.00 96.75 77 LYS A C 1
ATOM 594 O O . LYS A 1 77 ? 11.603 2.049 -25.617 1.00 96.75 77 LYS A O 1
ATOM 599 N N . VAL A 1 78 ? 13.241 3.579 -25.672 1.00 96.31 78 VAL A N 1
ATOM 600 C CA . VAL A 1 78 ? 13.162 3.897 -24.238 1.00 96.31 78 VAL A CA 1
ATOM 601 C C . VAL A 1 78 ? 11.853 4.613 -23.930 1.00 96.31 78 VAL A C 1
ATOM 603 O O . VAL A 1 78 ? 11.141 4.167 -23.041 1.00 96.31 78 VAL A O 1
ATOM 606 N N . VAL A 1 79 ? 11.491 5.635 -24.710 1.00 96.62 79 VAL A N 1
ATOM 607 C CA . VAL A 1 79 ? 10.233 6.377 -24.521 1.00 96.62 79 VAL A CA 1
ATOM 608 C C . VAL A 1 79 ? 9.015 5.461 -24.653 1.00 96.62 79 VAL A C 1
ATOM 610 O O . VAL A 1 79 ? 8.094 5.550 -23.848 1.00 96.62 79 VAL A O 1
ATOM 613 N N . GLU A 1 80 ? 9.013 4.547 -25.625 1.00 94.38 80 GLU A N 1
ATOM 614 C CA . GLU A 1 80 ? 7.938 3.561 -25.789 1.00 94.38 80 GLU A CA 1
ATOM 615 C C . GLU A 1 80 ? 7.800 2.665 -24.547 1.00 94.38 80 GLU A C 1
ATOM 617 O O . GLU A 1 80 ? 6.709 2.527 -23.992 1.00 94.38 80 GLU A O 1
ATOM 622 N N . LYS A 1 81 ? 8.917 2.128 -24.039 1.00 96.81 81 LYS A N 1
ATOM 623 C CA . LYS A 1 81 ? 8.914 1.295 -22.827 1.00 96.81 81 LYS A CA 1
ATOM 624 C C . LYS A 1 81 ? 8.572 2.067 -21.557 1.00 96.81 81 LYS A C 1
ATOM 626 O O . LYS A 1 81 ? 7.910 1.522 -20.673 1.00 96.81 81 LYS A O 1
ATOM 631 N N . GLU A 1 82 ? 9.019 3.310 -21.438 1.00 93.38 82 GLU A N 1
ATOM 632 C CA . GLU A 1 82 ? 8.676 4.190 -20.321 1.00 93.38 82 GLU A CA 1
ATOM 633 C C . GLU A 1 82 ? 7.181 4.502 -20.327 1.00 93.38 82 GLU A C 1
ATOM 635 O O . GLU A 1 82 ? 6.541 4.353 -19.291 1.00 93.38 82 GLU A O 1
ATOM 640 N N . ALA A 1 83 ? 6.593 4.802 -21.488 1.00 95.12 83 ALA A N 1
ATOM 641 C CA . ALA A 1 83 ? 5.156 5.028 -21.617 1.00 95.12 83 ALA A CA 1
ATOM 642 C C . ALA A 1 83 ? 4.333 3.780 -21.248 1.00 95.12 83 ALA A C 1
ATOM 644 O O . ALA A 1 83 ? 3.315 3.882 -20.559 1.00 95.12 83 ALA A O 1
ATOM 645 N N . GLU A 1 84 ? 4.767 2.583 -21.652 1.00 94.56 84 GLU A N 1
ATOM 646 C CA . GLU A 1 84 ? 4.135 1.333 -21.209 1.00 94.56 84 GLU A CA 1
ATOM 647 C C . GLU A 1 84 ? 4.265 1.114 -19.698 1.00 94.56 84 GLU A C 1
ATOM 649 O O . GLU A 1 84 ? 3.316 0.675 -19.039 1.00 94.56 84 GLU A O 1
ATOM 654 N N . THR A 1 85 ? 5.436 1.422 -19.142 1.00 94.06 85 THR A N 1
ATOM 655 C CA . THR A 1 85 ? 5.709 1.291 -17.707 1.00 94.06 85 THR A CA 1
ATOM 656 C C . THR A 1 85 ? 4.857 2.266 -16.906 1.00 94.06 85 THR A C 1
ATOM 658 O O . THR A 1 85 ? 4.276 1.882 -15.894 1.00 94.06 85 THR A O 1
ATOM 661 N N . GLU A 1 86 ? 4.716 3.502 -17.376 1.00 95.94 86 GLU A N 1
ATOM 662 C CA . GLU A 1 86 ? 3.908 4.531 -16.734 1.00 95.94 86 GLU A CA 1
ATOM 663 C C . GLU A 1 86 ? 2.417 4.191 -16.775 1.00 95.94 86 GLU A C 1
ATOM 665 O O . GLU A 1 86 ? 1.743 4.300 -15.753 1.00 95.94 86 GLU A O 1
ATOM 670 N N . ARG A 1 87 ? 1.912 3.655 -17.895 1.00 95.50 87 ARG A N 1
ATOM 671 C CA . ARG A 1 87 ? 0.536 3.132 -17.971 1.00 95.50 87 ARG A CA 1
ATOM 672 C C . ARG A 1 87 ? 0.290 2.024 -16.951 1.00 95.50 87 ARG A C 1
ATOM 674 O O . ARG A 1 87 ? -0.693 2.079 -16.216 1.00 95.50 87 ARG A O 1
ATOM 681 N N . LYS A 1 88 ? 1.186 1.035 -16.868 1.00 97.00 88 LYS A N 1
ATOM 682 C CA . LYS A 1 88 ? 1.076 -0.053 -15.879 1.00 97.00 88 LYS A CA 1
ATOM 683 C C . LYS A 1 88 ? 1.156 0.481 -14.452 1.00 97.00 88 LYS A C 1
ATOM 685 O O . LYS A 1 88 ? 0.376 0.067 -13.602 1.00 97.00 88 LYS A O 1
ATOM 690 N N . ARG A 1 89 ? 2.053 1.434 -14.195 1.00 96.06 89 ARG A N 1
ATOM 691 C CA . ARG A 1 89 ? 2.192 2.083 -12.889 1.00 96.06 89 ARG A CA 1
ATOM 692 C C . ARG A 1 89 ? 0.923 2.834 -12.491 1.00 96.06 89 ARG A C 1
ATOM 694 O O . ARG A 1 89 ? 0.506 2.717 -11.345 1.00 96.06 89 ARG A O 1
ATOM 701 N N . ALA A 1 90 ? 0.297 3.554 -13.419 1.00 95.94 90 ALA A N 1
ATOM 702 C CA . ALA A 1 90 ? -0.948 4.272 -13.169 1.00 95.94 90 ALA A CA 1
ATOM 703 C C . ALA A 1 90 ? -2.105 3.319 -12.828 1.00 95.94 90 ALA A C 1
ATOM 705 O O . ALA A 1 90 ? -2.849 3.584 -11.888 1.00 95.94 90 ALA A O 1
ATOM 706 N N . VAL A 1 91 ? -2.220 2.187 -13.535 1.00 97.12 91 VAL A N 1
ATOM 707 C CA . VAL A 1 91 ? -3.220 1.150 -13.224 1.00 97.12 91 VAL A CA 1
ATOM 708 C C . VAL A 1 91 ? -2.984 0.568 -11.832 1.00 97.12 91 VAL A C 1
ATOM 710 O O . VAL A 1 91 ? -3.908 0.530 -11.025 1.00 97.12 91 VAL A O 1
ATOM 713 N N . ILE A 1 92 ? -1.742 0.196 -11.515 1.00 95.94 92 ILE A N 1
ATOM 714 C CA . ILE A 1 92 ? -1.392 -0.360 -10.201 1.00 95.94 92 ILE A CA 1
ATOM 715 C C . ILE A 1 92 ? -1.680 0.647 -9.080 1.00 95.94 92 ILE A C 1
ATOM 717 O O . ILE A 1 92 ? -2.194 0.265 -8.031 1.00 95.94 92 ILE A O 1
ATOM 721 N N . GLU A 1 93 ? -1.386 1.935 -9.274 1.00 96.75 93 GLU A N 1
ATOM 722 C CA . GLU A 1 93 ? -1.663 2.955 -8.255 1.00 96.75 93 GLU A CA 1
ATOM 723 C C . GLU A 1 93 ? -3.173 3.202 -8.082 1.00 96.75 93 GLU A C 1
ATOM 725 O O . GLU A 1 93 ? -3.657 3.350 -6.956 1.00 96.75 93 GLU A O 1
ATOM 730 N N . ALA A 1 94 ? -3.945 3.178 -9.172 1.00 96.62 94 ALA A N 1
ATOM 731 C CA . ALA A 1 94 ? -5.403 3.250 -9.108 1.00 96.62 94 ALA A CA 1
ATOM 732 C C . ALA A 1 94 ? -6.001 2.038 -8.366 1.00 96.62 94 ALA A C 1
ATOM 734 O O . ALA A 1 94 ? -6.845 2.201 -7.486 1.00 96.62 94 ALA A O 1
ATOM 735 N N . GLU A 1 95 ? -5.524 0.825 -8.644 1.00 96.81 95 GLU A N 1
ATOM 736 C CA . GLU A 1 95 ? -5.963 -0.388 -7.944 1.00 96.81 95 GLU A CA 1
ATOM 737 C C . GLU A 1 95 ? -5.579 -0.369 -6.463 1.00 96.81 95 GLU A C 1
ATOM 739 O O . GLU A 1 95 ? -6.400 -0.675 -5.595 1.00 96.81 95 GLU A O 1
ATOM 744 N N . LYS A 1 96 ? -4.345 0.034 -6.154 1.00 98.19 96 LYS A N 1
ATOM 745 C CA . LYS A 1 96 ? -3.855 0.162 -4.781 1.00 98.19 96 LYS A CA 1
ATOM 746 C C . LYS A 1 96 ? -4.678 1.173 -3.991 1.00 98.19 96 LYS A C 1
ATOM 748 O O . LYS A 1 96 ? -5.098 0.871 -2.876 1.00 98.19 96 LYS A O 1
ATOM 753 N N . SER A 1 97 ? -4.931 2.356 -4.548 1.00 97.25 97 SER A N 1
ATOM 754 C CA . SER A 1 97 ? -5.751 3.373 -3.881 1.00 97.25 97 SER A CA 1
ATOM 755 C C . SER A 1 97 ? -7.184 2.881 -3.652 1.00 97.25 97 SER A C 1
ATOM 757 O O . SER A 1 97 ? -7.688 3.013 -2.538 1.00 97.25 97 SER A O 1
ATOM 759 N N . ALA A 1 98 ? -7.797 2.202 -4.628 1.00 96.81 98 ALA A N 1
ATOM 760 C CA . ALA A 1 98 ? -9.111 1.580 -4.462 1.00 96.81 98 ALA A CA 1
ATOM 761 C C . ALA A 1 98 ? -9.129 0.519 -3.342 1.00 96.81 98 ALA A C 1
ATOM 763 O O . ALA A 1 98 ? -10.061 0.482 -2.534 1.00 96.81 98 ALA A O 1
ATOM 764 N N . GLN A 1 99 ? -8.090 -0.319 -3.245 1.00 97.38 99 GLN A N 1
ATOM 765 C CA . GLN A 1 99 ? -7.958 -1.303 -2.165 1.00 97.38 99 GLN A CA 1
ATOM 766 C C . GLN A 1 99 ? -7.794 -0.639 -0.796 1.00 97.38 99 GLN A C 1
ATOM 768 O O . GLN A 1 99 ? -8.462 -1.038 0.159 1.00 97.38 99 GLN A O 1
ATOM 773 N N . VAL A 1 100 ? -6.959 0.399 -0.694 1.00 97.69 100 VAL A N 1
ATOM 774 C CA . VAL A 1 100 ? -6.786 1.163 0.550 1.00 97.69 100 VAL A CA 1
ATOM 775 C C . VAL A 1 100 ? -8.108 1.800 0.973 1.00 97.69 100 VAL A C 1
ATOM 777 O O . VAL A 1 100 ? -8.502 1.660 2.131 1.00 97.69 100 VAL A O 1
ATOM 780 N N . SER A 1 101 ? -8.845 2.420 0.047 1.00 97.00 101 SER A N 1
ATOM 781 C CA . SER A 1 101 ? -10.170 2.977 0.335 1.00 97.00 101 SER A CA 1
ATOM 782 C C . SER A 1 101 ? -11.159 1.910 0.802 1.00 97.00 101 SER A C 1
ATOM 784 O O . SER A 1 101 ? -11.915 2.162 1.737 1.00 97.00 101 SER A O 1
ATOM 786 N N . LYS A 1 102 ? -11.136 0.705 0.215 1.00 98.25 102 LYS A N 1
ATOM 787 C CA . LYS A 1 102 ? -11.973 -0.422 0.657 1.00 98.25 102 LYS A CA 1
ATOM 788 C C . LYS A 1 102 ? -11.649 -0.844 2.090 1.00 98.25 102 LYS A C 1
ATOM 790 O O . LYS A 1 102 ? -12.568 -1.045 2.878 1.00 98.25 102 LYS A O 1
ATOM 795 N N . ILE A 1 103 ? -10.366 -0.956 2.438 1.00 97.69 103 ILE A N 1
ATOM 796 C CA . ILE A 1 103 ? -9.931 -1.316 3.796 1.00 97.69 103 ILE A CA 1
ATOM 797 C C . ILE A 1 103 ? -10.356 -0.240 4.798 1.00 97.69 103 ILE A C 1
ATOM 799 O O . ILE A 1 103 ? -10.931 -0.571 5.831 1.00 97.69 103 ILE A O 1
ATOM 803 N N . GLN A 1 104 ? -10.135 1.038 4.483 1.00 97.38 104 GLN A N 1
ATOM 804 C CA . GLN A 1 104 ? -10.552 2.154 5.338 1.00 97.38 104 GLN A CA 1
ATOM 805 C C . GLN A 1 104 ? -12.069 2.175 5.548 1.00 97.38 104 GLN A C 1
ATOM 807 O O . GLN A 1 104 ? -12.543 2.365 6.668 1.00 97.38 104 GLN A O 1
ATOM 812 N N . TRP A 1 105 ? -12.843 1.939 4.486 1.00 97.88 105 TRP A N 1
ATOM 813 C CA . TRP A 1 105 ? -14.294 1.825 4.589 1.00 97.88 105 TRP A CA 1
ATOM 814 C C . TRP A 1 105 ? -14.716 0.652 5.466 1.00 97.88 105 TRP A C 1
ATOM 816 O O . TRP A 1 105 ? -15.564 0.823 6.339 1.00 97.88 105 TRP A O 1
ATOM 826 N N . GLN A 1 106 ? -14.102 -0.515 5.276 1.00 97.88 106 GLN A N 1
ATOM 827 C CA . GLN A 1 106 ? -14.393 -1.692 6.085 1.00 97.88 106 GLN A CA 1
ATOM 828 C C . GLN A 1 106 ? -14.066 -1.451 7.562 1.00 97.88 106 GLN A C 1
ATOM 830 O O . GLN A 1 106 ? -14.882 -1.766 8.422 1.00 97.88 106 GLN A O 1
ATOM 835 N N . GLN A 1 107 ? -12.917 -0.837 7.855 1.00 97.50 107 GLN A N 1
ATOM 836 C CA . GLN A 1 107 ? -12.530 -0.453 9.210 1.00 97.50 107 GLN A CA 1
ATOM 837 C C . GLN A 1 107 ? -13.581 0.464 9.843 1.00 97.50 107 GLN A C 1
ATOM 839 O O . GLN A 1 107 ? -14.007 0.217 10.967 1.00 97.50 107 GLN A O 1
ATOM 844 N N . LYS A 1 108 ? -14.051 1.474 9.102 1.00 98.12 108 LYS A N 1
ATOM 845 C CA . LYS A 1 108 ? -15.073 2.413 9.576 1.00 98.12 108 LYS A CA 1
ATOM 846 C C . LYS A 1 108 ? -16.427 1.741 9.817 1.00 98.12 108 LYS A C 1
ATOM 848 O O . LYS A 1 108 ? -17.106 2.082 10.782 1.00 98.12 108 LYS A O 1
ATOM 853 N N . ILE A 1 109 ? -16.826 0.798 8.961 1.00 98.19 109 ILE A N 1
ATOM 854 C CA . ILE A 1 109 ? -18.055 0.011 9.149 1.00 98.19 109 ILE A CA 1
ATOM 855 C C . ILE A 1 109 ? -17.935 -0.821 10.423 1.00 98.19 109 ILE A C 1
ATOM 857 O O . ILE A 1 109 ? -18.779 -0.700 11.304 1.00 98.19 109 ILE A O 1
ATOM 861 N N . THR A 1 110 ? -16.852 -1.585 10.563 1.00 97.81 110 THR A N 1
ATOM 862 C CA . THR A 1 110 ? -16.618 -2.428 11.739 1.00 97.81 110 THR A CA 1
ATOM 863 C C . THR A 1 110 ? -16.532 -1.605 13.027 1.00 97.81 110 THR A C 1
ATOM 865 O O . THR A 1 110 ? -17.077 -2.017 14.049 1.00 97.81 110 THR A O 1
ATOM 868 N N . GLU A 1 111 ? -15.911 -0.424 12.994 1.00 97.19 111 GLU A N 1
ATOM 869 C CA . GLU A 1 111 ? -15.875 0.506 14.128 1.00 97.19 111 GLU A CA 1
ATOM 870 C C . GLU A 1 111 ? -17.282 0.979 14.511 1.00 97.19 111 GLU A C 1
ATOM 872 O O . GLU A 1 111 ? -17.658 0.925 15.681 1.00 97.19 111 GLU A O 1
ATOM 877 N N . LYS A 1 112 ? -18.101 1.391 13.535 1.00 98.19 112 LYS A N 1
ATOM 878 C CA . LYS A 1 112 ? -19.476 1.840 13.793 1.00 98.19 112 LYS A CA 1
ATOM 879 C C . LYS A 1 112 ? -20.389 0.715 14.269 1.00 98.19 112 LYS A C 1
ATOM 881 O O . LYS A 1 112 ? -21.187 0.940 15.175 1.00 98.19 112 LYS A O 1
ATOM 886 N N . GLU A 1 113 ? -20.258 -0.481 13.709 1.00 97.62 113 GLU A N 1
ATOM 887 C CA . GLU A 1 113 ? -20.983 -1.668 14.170 1.00 97.62 113 GLU A CA 1
ATOM 888 C C . GLU A 1 113 ? -20.591 -2.037 15.603 1.00 97.62 113 GLU A C 1
ATOM 890 O O . GLU A 1 113 ? -21.460 -2.299 16.435 1.00 97.62 113 GLU A O 1
ATOM 895 N N . SER A 1 114 ? -19.295 -1.985 15.920 1.00 97.81 114 SER A N 1
ATOM 896 C CA . SER A 1 114 ? -18.796 -2.231 17.275 1.00 97.81 114 SER A CA 1
ATOM 897 C C . SER A 1 114 ? -19.315 -1.179 18.253 1.00 97.81 114 SER A C 1
ATOM 899 O O . SER A 1 114 ? -19.812 -1.536 19.317 1.00 97.81 114 SER A O 1
ATOM 901 N N . GLN A 1 115 ? -19.289 0.102 17.873 1.00 97.62 115 GLN A N 1
ATOM 902 C CA . GLN A 1 115 ? -19.829 1.190 18.690 1.00 97.62 115 GLN A CA 1
ATOM 903 C C . GLN A 1 115 ? -21.327 1.010 18.955 1.00 97.62 115 GLN A C 1
ATOM 905 O O . GLN A 1 115 ? -21.777 1.197 20.084 1.00 97.62 115 GLN A O 1
ATOM 910 N N . LYS A 1 116 ? -22.100 0.620 17.933 1.00 98.12 116 LYS A N 1
ATOM 911 C CA . LYS A 1 116 ? -23.528 0.327 18.090 1.00 98.12 116 LYS A CA 1
ATOM 912 C C . LYS A 1 116 ? -23.739 -0.814 19.084 1.00 98.12 116 LYS A C 1
ATOM 914 O O . LYS A 1 116 ? -24.558 -0.690 19.985 1.00 98.12 116 LYS A O 1
ATOM 919 N N . LYS A 1 117 ? -22.961 -1.892 18.961 1.00 98.06 117 LYS A N 1
ATOM 920 C CA . LYS A 1 117 ? -23.052 -3.051 19.854 1.00 98.06 117 LYS A CA 1
ATOM 921 C C . LYS A 1 117 ? -22.678 -2.711 21.298 1.00 98.06 117 LYS A C 1
ATOM 923 O O . LYS A 1 117 ? -23.317 -3.210 22.215 1.00 98.06 117 LYS A O 1
ATOM 928 N N . ILE A 1 118 ? -21.669 -1.865 21.505 1.00 97.31 118 ILE A N 1
ATOM 929 C CA . ILE A 1 118 ? -21.296 -1.377 22.839 1.00 97.31 118 ILE A CA 1
ATOM 930 C C . ILE A 1 118 ? -22.447 -0.567 23.438 1.00 97.31 118 ILE A C 1
ATOM 932 O O . ILE A 1 118 ? -22.860 -0.871 24.550 1.00 97.31 118 ILE A O 1
ATOM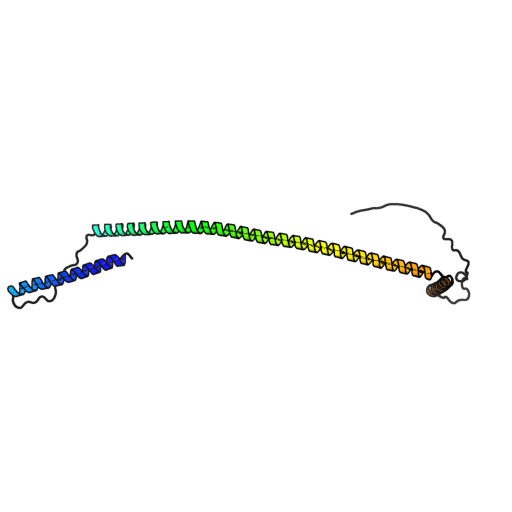 936 N N . SER A 1 119 ? -23.026 0.369 22.679 1.00 97.69 119 SER A N 1
ATOM 937 C CA . SER A 1 119 ? -24.184 1.155 23.130 1.00 97.69 119 SER A CA 1
ATOM 938 C C . SER A 1 119 ? -25.371 0.263 23.504 1.00 97.69 119 SER A C 1
ATOM 940 O O . SER A 1 119 ? -25.957 0.440 24.562 1.00 97.69 119 SER A O 1
ATOM 942 N N . GLU A 1 120 ? -25.692 -0.744 22.684 1.00 97.88 120 GLU A N 1
ATOM 943 C CA . GLU A 1 120 ? -26.772 -1.697 22.980 1.00 97.88 120 GLU A CA 1
ATOM 944 C C . GLU A 1 120 ? -26.514 -2.475 24.285 1.00 97.88 120 GLU A C 1
ATOM 946 O O . GLU A 1 120 ? -27.435 -2.701 25.073 1.00 97.88 120 GLU A O 1
ATOM 951 N N . ILE A 1 121 ? -25.263 -2.875 24.540 1.00 97.88 121 ILE A N 1
ATOM 952 C CA . ILE A 1 121 ? -24.874 -3.555 25.783 1.00 97.88 121 ILE A CA 1
ATOM 953 C C . ILE A 1 121 ? -24.950 -2.597 26.976 1.00 97.88 121 ILE A C 1
ATOM 955 O O . ILE A 1 121 ? -25.415 -2.996 28.045 1.00 97.88 121 ILE A O 1
ATOM 959 N N . GLU A 1 122 ? -24.502 -1.354 26.816 1.00 97.38 122 GLU A N 1
ATOM 960 C CA . GLU A 1 122 ? -24.557 -0.323 27.853 1.00 97.38 122 GLU A CA 1
ATOM 961 C C . GLU A 1 122 ? -26.002 -0.006 28.237 1.00 97.38 122 GLU A C 1
ATOM 963 O O . GLU A 1 122 ? -26.328 -0.040 29.424 1.00 97.38 122 GLU A O 1
ATOM 968 N N . ASP A 1 123 ? -26.885 0.180 27.255 1.00 98.00 123 ASP A N 1
ATOM 969 C CA . ASP A 1 123 ? -28.313 0.417 27.468 1.00 98.00 123 ASP A CA 1
ATOM 970 C C . ASP A 1 123 ? -28.970 -0.766 28.189 1.00 98.00 123 ASP A C 1
ATOM 972 O O . ASP A 1 123 ? -29.689 -0.587 29.177 1.00 98.00 123 ASP A O 1
ATOM 976 N N . ALA A 1 124 ? -28.680 -1.997 27.749 1.00 97.94 124 ALA A N 1
ATOM 977 C CA . ALA A 1 124 ? -29.188 -3.205 28.394 1.00 97.94 124 ALA A CA 1
ATOM 978 C C . ALA A 1 124 ? -28.682 -3.340 29.840 1.00 97.94 124 ALA A C 1
ATOM 980 O O . ALA A 1 124 ? -29.444 -3.696 30.741 1.00 97.94 124 ALA A O 1
ATOM 981 N N . THR A 1 125 ? -27.409 -3.022 30.077 1.00 97.62 125 THR A N 1
ATOM 982 C CA . THR A 1 125 ? -26.792 -3.061 31.408 1.00 97.62 125 THR A CA 1
ATOM 983 C C . THR A 1 125 ? -27.388 -1.991 32.317 1.00 97.62 125 THR A C 1
ATOM 985 O O . THR A 1 125 ? -27.695 -2.271 33.476 1.00 97.62 125 THR A O 1
ATOM 988 N N . HIS A 1 126 ? -27.596 -0.781 31.799 1.00 97.88 126 HIS A N 1
ATOM 989 C CA . HIS A 1 126 ? -28.211 0.318 32.531 1.00 97.88 126 HIS A CA 1
ATOM 990 C C . HIS A 1 126 ? -29.654 -0.021 32.911 1.00 97.88 126 HIS A C 1
ATOM 992 O O . HIS A 1 126 ? -30.026 0.093 34.077 1.00 97.88 126 HIS A O 1
ATOM 998 N N . LEU A 1 127 ? -30.443 -0.534 31.965 1.00 98.12 127 LEU A N 1
ATOM 999 C CA . LEU A 1 127 ? -31.815 -0.967 32.220 1.00 98.12 127 LEU A CA 1
ATOM 1000 C C . LEU A 1 127 ? -31.872 -2.089 33.263 1.00 98.12 127 LEU A C 1
ATOM 1002 O O . LEU A 1 127 ? -32.687 -2.030 34.183 1.00 98.12 127 LEU A O 1
ATOM 1006 N N . ALA A 1 128 ? -30.999 -3.094 33.155 1.00 97.62 128 ALA A N 1
ATOM 1007 C CA . ALA A 1 128 ? -30.926 -4.176 34.133 1.00 97.62 128 ALA A CA 1
ATOM 1008 C C . ALA A 1 128 ? -30.545 -3.660 35.531 1.00 97.62 128 ALA A C 1
ATOM 1010 O O . ALA A 1 128 ? -31.127 -4.092 36.527 1.00 97.62 128 ALA A O 1
ATOM 1011 N N . LYS A 1 129 ? -29.607 -2.709 35.609 1.00 97.62 129 LYS A N 1
ATOM 1012 C CA . LYS A 1 129 ? -29.166 -2.090 36.863 1.00 97.62 129 LYS A CA 1
ATOM 1013 C C . LYS A 1 129 ? -30.271 -1.262 37.517 1.00 97.62 129 LYS A C 1
ATOM 1015 O O . LYS A 1 129 ? -30.519 -1.437 38.708 1.00 97.62 129 LYS A O 1
ATOM 1020 N N . GLU A 1 130 ? -30.943 -0.400 36.757 1.00 97.56 130 GLU A N 1
ATOM 1021 C CA . GLU A 1 130 ? -32.052 0.419 37.260 1.00 97.56 130 GLU A CA 1
ATOM 1022 C C . GLU A 1 130 ? -33.222 -0.453 37.715 1.00 97.56 130 GLU A C 1
ATOM 1024 O O . GLU A 1 130 ? -33.771 -0.239 38.794 1.00 97.56 130 GLU A O 1
ATOM 1029 N N . ARG A 1 131 ? -33.542 -1.511 36.960 1.00 97.69 131 ARG A N 1
ATOM 1030 C CA . ARG A 1 131 ? -34.557 -2.485 37.366 1.00 97.69 131 ARG A CA 1
ATOM 1031 C C . ARG A 1 131 ? -34.184 -3.192 38.667 1.00 97.69 131 ARG A C 1
ATOM 1033 O O . ARG A 1 131 ? -34.997 -3.234 39.579 1.00 97.69 131 ARG A O 1
ATOM 1040 N N . ALA A 1 132 ? -32.954 -3.693 38.784 1.00 97.69 132 ALA A N 1
ATOM 1041 C CA . ALA A 1 132 ? -32.494 -4.352 40.005 1.00 97.69 132 ALA A CA 1
ATOM 1042 C C . ALA A 1 132 ? -32.521 -3.407 41.218 1.00 97.69 132 ALA A C 1
ATOM 1044 O O . ALA A 1 132 ? -32.869 -3.827 42.321 1.00 97.69 132 ALA A O 1
ATOM 1045 N N . LYS A 1 133 ? -32.187 -2.126 41.018 1.00 97.69 133 LYS A N 1
ATOM 1046 C CA . LYS A 1 133 ? -32.264 -1.101 42.062 1.00 97.69 133 LYS A CA 1
ATOM 1047 C C . LYS A 1 133 ? -33.711 -0.829 42.478 1.00 97.69 133 LYS A C 1
ATOM 1049 O O . LYS A 1 133 ? -33.997 -0.862 43.671 1.00 97.69 133 LYS A O 1
ATOM 1054 N N . ALA A 1 134 ? -34.615 -0.633 41.520 1.00 97.75 134 ALA A N 1
ATOM 1055 C CA . ALA A 1 134 ? -36.037 -0.434 41.789 1.00 97.75 134 ALA A CA 1
ATOM 1056 C C . ALA A 1 134 ? -36.662 -1.652 42.493 1.00 97.75 134 ALA A C 1
ATOM 1058 O O . ALA A 1 134 ? -37.388 -1.491 43.471 1.00 97.75 134 ALA A O 1
ATOM 1059 N N . ASP A 1 135 ? -36.326 -2.870 42.058 1.00 97.50 135 ASP A N 1
ATOM 1060 C CA . ASP A 1 135 ? -36.788 -4.115 42.680 1.00 97.50 135 ASP A CA 1
ATOM 1061 C C . ASP A 1 135 ? -36.263 -4.249 44.122 1.00 97.50 135 ASP A C 1
ATOM 1063 O O . ASP A 1 135 ? -37.005 -4.640 45.028 1.00 97.50 135 ASP A O 1
ATOM 1067 N N . ALA A 1 136 ? -35.001 -3.877 44.369 1.00 97.12 136 ALA A N 1
ATOM 1068 C CA . ALA A 1 136 ? -34.414 -3.869 45.708 1.00 97.12 136 ALA A CA 1
ATOM 1069 C C . ALA A 1 136 ? -35.064 -2.817 46.623 1.00 97.12 136 ALA A C 1
ATOM 1071 O O . ALA A 1 136 ? -35.375 -3.118 47.778 1.00 97.12 136 ALA A O 1
ATOM 1072 N N . GLU A 1 137 ? -35.304 -1.604 46.117 1.00 96.69 137 GLU A N 1
ATOM 1073 C CA . GLU A 1 137 ? -36.014 -0.540 46.836 1.00 96.69 137 GLU A CA 1
ATOM 1074 C C . GLU A 1 137 ? -37.455 -0.952 47.155 1.00 96.69 137 GLU A C 1
ATOM 1076 O O . GLU A 1 137 ? -37.901 -0.793 48.293 1.00 96.69 137 GLU A O 1
ATOM 1081 N N . PHE A 1 138 ? -38.156 -1.569 46.202 1.00 97.44 138 PHE A N 1
ATOM 1082 C CA . PHE A 1 138 ? -39.501 -2.100 46.402 1.00 97.44 138 PHE A CA 1
ATOM 1083 C C . PHE A 1 138 ? -39.526 -3.201 47.466 1.00 97.44 138 PHE A C 1
ATOM 1085 O O . PHE A 1 138 ? -40.361 -3.172 48.371 1.00 97.44 138 PHE A O 1
ATOM 1092 N N . TYR A 1 139 ? -38.597 -4.160 47.400 1.00 97.38 139 TYR A N 1
ATOM 1093 C CA . TYR A 1 139 ? -38.509 -5.232 48.391 1.00 97.38 139 TYR A CA 1
ATOM 1094 C C . TYR A 1 139 ? -38.201 -4.686 49.788 1.00 97.38 139 TYR A C 1
ATOM 1096 O O . TYR A 1 139 ? -38.830 -5.102 50.765 1.00 97.38 139 TYR A O 1
ATOM 1104 N N . LYS A 1 140 ? -37.284 -3.716 49.883 1.00 97.50 140 LYS A N 1
ATOM 1105 C CA . LYS A 1 140 ? -36.960 -3.023 51.131 1.00 97.50 140 LYS A CA 1
ATOM 1106 C C . LYS A 1 140 ? -38.186 -2.308 51.700 1.00 97.50 140 LYS A C 1
ATOM 1108 O O . LYS A 1 140 ? -38.553 -2.581 52.839 1.00 97.50 140 LYS A O 1
ATOM 1113 N N . ALA A 1 141 ? -38.859 -1.474 50.907 1.00 96.44 141 ALA A N 1
ATOM 1114 C CA . ALA A 1 141 ? -40.050 -0.742 51.333 1.00 96.44 141 ALA A CA 1
ATOM 1115 C C . ALA A 1 141 ? -41.188 -1.686 51.754 1.00 96.44 141 ALA A C 1
ATOM 1117 O O . ALA A 1 141 ? -41.843 -1.462 52.770 1.00 96.44 141 ALA A O 1
ATOM 1118 N N . LYS A 1 142 ? -41.388 -2.790 51.022 1.00 97.19 142 LYS A N 1
ATOM 1119 C CA . LYS A 1 142 ? -42.373 -3.820 51.371 1.00 97.19 142 LYS A CA 1
ATOM 1120 C C . LYS A 1 142 ? -42.051 -4.476 52.714 1.00 97.19 142 LYS A C 1
ATOM 1122 O O . LYS A 1 142 ? -42.938 -4.601 53.554 1.00 97.19 142 LYS A O 1
ATOM 1127 N N . LYS A 1 143 ? -40.794 -4.873 52.939 1.00 96.69 143 LYS A N 1
ATOM 1128 C CA . LYS A 1 143 ? -40.366 -5.482 54.208 1.00 96.69 143 LYS A CA 1
ATOM 1129 C C . LYS A 1 143 ? -40.438 -4.504 55.375 1.00 96.69 143 LYS A C 1
ATOM 1131 O O . LYS A 1 143 ? -40.838 -4.901 56.465 1.00 96.69 143 LYS A O 1
ATOM 1136 N N . GLU A 1 144 ? -40.109 -3.237 55.150 1.00 94.75 144 GLU A N 1
ATOM 1137 C CA . GLU A 1 144 ? -40.283 -2.176 56.142 1.00 94.75 144 GLU A CA 1
ATOM 1138 C C . GLU A 1 144 ? -41.763 -1.956 56.479 1.00 94.75 144 GLU A C 1
ATOM 1140 O O . GLU A 1 144 ? -42.104 -1.873 57.655 1.00 94.75 144 GLU A O 1
ATOM 1145 N N . ALA A 1 145 ? -42.661 -1.944 55.489 1.00 93.81 145 ALA A N 1
ATOM 1146 C CA . ALA A 1 145 ? -44.103 -1.833 55.717 1.00 93.81 145 ALA A CA 1
ATOM 1147 C C . ALA A 1 145 ? -44.675 -3.043 56.482 1.00 93.81 145 ALA A C 1
ATOM 1149 O O . ALA A 1 145 ? -45.449 -2.863 57.425 1.00 93.81 145 ALA A O 1
ATOM 1150 N N . GLU A 1 146 ? -44.263 -4.268 56.131 1.00 93.31 146 GLU A N 1
ATOM 1151 C CA . GLU A 1 146 ? -44.610 -5.496 56.866 1.00 93.31 146 GLU A CA 1
ATOM 1152 C C . GLU A 1 146 ? -44.110 -5.427 58.320 1.00 93.31 146 GLU A C 1
ATOM 1154 O O . GLU A 1 146 ? -44.867 -5.689 59.256 1.00 93.31 146 GLU A O 1
ATOM 1159 N N . ALA A 1 147 ? -42.858 -5.008 58.530 1.00 91.94 147 ALA A N 1
ATOM 1160 C CA . ALA A 1 147 ? -42.276 -4.864 59.861 1.00 91.94 147 ALA A CA 1
ATOM 1161 C C . ALA A 1 147 ? -42.965 -3.767 60.685 1.00 91.94 147 ALA A C 1
ATOM 1163 O O . ALA A 1 147 ? -43.201 -3.956 61.874 1.00 91.94 147 ALA A O 1
ATOM 1164 N N . ASN A 1 148 ? -43.310 -2.633 60.074 1.00 88.75 148 ASN A N 1
ATOM 1165 C CA . ASN A 1 148 ? -44.034 -1.549 60.739 1.00 88.75 148 ASN A CA 1
ATOM 1166 C C . ASN A 1 148 ? -45.457 -1.975 61.112 1.00 88.75 148 ASN A C 1
ATOM 1168 O O . ASN A 1 148 ? -45.916 -1.646 62.201 1.00 88.75 148 ASN A O 1
ATOM 1172 N N . SER A 1 149 ? -46.112 -2.768 60.260 1.00 87.94 149 SER A N 1
ATOM 1173 C CA . SER A 1 149 ? -47.416 -3.362 60.570 1.00 87.94 149 SER A CA 1
ATOM 1174 C C . SER A 1 149 ? -47.321 -4.320 61.761 1.00 87.94 149 SER A C 1
ATOM 1176 O O . SER A 1 149 ? -48.160 -4.271 62.650 1.00 87.94 149 SER A O 1
ATOM 1178 N N . ALA A 1 150 ? -46.268 -5.141 61.838 1.00 86.81 150 ALA A N 1
ATOM 1179 C CA . ALA A 1 150 ? -46.035 -6.024 62.985 1.00 86.81 150 ALA A CA 1
ATOM 1180 C C . ALA A 1 150 ? -45.656 -5.266 64.274 1.00 86.81 150 ALA A C 1
ATOM 1182 O O . ALA A 1 150 ? -45.990 -5.703 65.372 1.00 86.81 150 ALA A O 1
ATOM 1183 N N . LYS A 1 151 ? -44.970 -4.122 64.157 1.00 83.44 151 LYS A N 1
ATOM 1184 C CA . LYS A 1 151 ? -44.641 -3.233 65.285 1.00 83.44 151 LYS A CA 1
ATOM 1185 C C .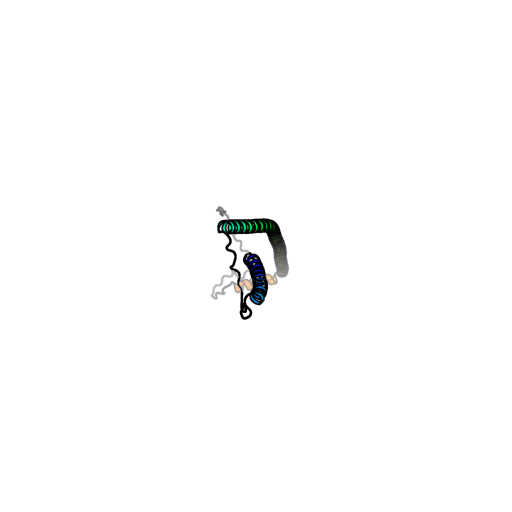 LYS A 1 151 ? -45.837 -2.425 65.791 1.00 83.44 151 LYS A C 1
ATOM 1187 O O . LYS A 1 151 ? -45.733 -1.837 66.865 1.00 83.44 151 LYS A O 1
ATOM 1192 N N . LEU A 1 152 ? -46.950 -2.385 65.055 1.00 80.25 152 LEU A N 1
ATOM 1193 C CA . LEU A 1 152 ? -48.184 -1.705 65.448 1.00 80.25 152 LEU A CA 1
ATOM 1194 C C . LEU A 1 152 ? -48.901 -2.494 66.558 1.00 80.25 152 LEU A C 1
ATOM 1196 O O . LEU A 1 152 ? -49.957 -3.084 66.361 1.00 80.25 152 LEU A O 1
ATOM 1200 N N . THR A 1 153 ? -48.282 -2.531 67.732 1.00 85.38 153 THR A N 1
ATOM 1201 C CA . THR A 1 153 ? -48.859 -3.055 68.970 1.00 85.38 153 THR A CA 1
ATOM 1202 C C . THR A 1 153 ? -48.888 -1.926 69.988 1.00 85.38 153 THR A C 1
ATOM 1204 O O . THR A 1 153 ? -47.935 -1.146 70.078 1.00 85.38 153 THR A O 1
ATOM 1207 N N . ASP A 1 154 ? -49.964 -1.835 70.765 1.00 79.94 154 ASP A N 1
ATOM 1208 C CA . ASP A 1 154 ? -50.172 -0.723 71.703 1.00 79.94 154 ASP A CA 1
ATOM 1209 C C . ASP A 1 154 ? -49.015 -0.594 72.707 1.00 79.94 154 ASP A C 1
ATOM 1211 O O . ASP A 1 154 ? -48.535 0.505 72.979 1.00 79.94 154 ASP A O 1
ATOM 1215 N N . GLN A 1 155 ? -48.475 -1.731 73.162 1.00 84.31 155 GLN A N 1
ATOM 1216 C CA . GLN A 1 155 ? -47.334 -1.794 74.083 1.00 84.31 155 GLN A CA 1
ATOM 1217 C C . GLN A 1 155 ? -46.043 -1.213 73.481 1.00 84.31 155 GLN A C 1
ATOM 1219 O O . GLN A 1 155 ? -45.291 -0.517 74.166 1.00 84.31 155 GLN A O 1
ATOM 1224 N N . TYR A 1 156 ? -45.768 -1.479 72.199 1.00 84.56 156 TYR A N 1
ATOM 1225 C CA . TYR A 1 156 ? -44.578 -0.951 71.527 1.00 84.56 156 TYR A CA 1
ATOM 1226 C C . TYR A 1 156 ? -44.697 0.554 71.270 1.00 84.56 156 TYR A C 1
ATOM 1228 O O . TYR A 1 156 ? -43.718 1.280 71.437 1.00 84.56 156 TYR A O 1
ATOM 1236 N N . LEU A 1 157 ? -45.893 1.035 70.915 1.00 85.44 157 LEU A N 1
ATOM 1237 C CA . LEU A 1 157 ? -46.161 2.464 70.738 1.00 85.44 157 LEU A CA 1
ATOM 1238 C C . LEU A 1 157 ? -46.018 3.239 72.050 1.00 85.44 157 LEU A C 1
ATOM 1240 O O . LEU A 1 157 ? -45.467 4.339 72.045 1.00 85.44 157 LEU A O 1
ATOM 1244 N N . GLU A 1 158 ? -46.465 2.669 73.171 1.00 84.44 158 GLU A N 1
ATOM 1245 C CA . GLU A 1 158 ? -46.315 3.285 74.490 1.00 84.44 158 GLU A CA 1
ATOM 1246 C C . GLU A 1 158 ? -44.838 3.367 74.908 1.00 84.44 158 GLU A C 1
ATOM 1248 O O . GLU A 1 158 ? -44.357 4.433 75.295 1.00 84.44 158 GLU A O 1
ATOM 1253 N N . MET A 1 159 ? -44.083 2.276 74.729 1.00 86.69 159 MET A N 1
ATOM 1254 C CA . MET A 1 159 ? -42.634 2.256 74.959 1.00 86.69 159 MET A CA 1
ATOM 1255 C C . MET A 1 159 ? -41.910 3.287 74.082 1.00 86.69 159 MET A C 1
ATOM 1257 O O . MET A 1 159 ? -41.101 4.069 74.586 1.00 86.69 159 MET A O 1
ATOM 1261 N N . LEU A 1 160 ? -42.247 3.348 72.790 1.00 87.00 160 LEU A N 1
ATOM 1262 C CA . LEU A 1 160 ? -41.662 4.303 71.850 1.00 87.00 160 LEU A CA 1
ATOM 1263 C C . LEU A 1 160 ? -42.011 5.751 72.222 1.00 87.00 160 LEU A C 1
ATOM 1265 O O . LEU A 1 160 ? -41.147 6.627 72.156 1.00 87.00 160 LEU A O 1
ATOM 1269 N N . ARG A 1 161 ? -43.252 6.008 72.657 1.00 85.00 161 ARG A N 1
ATOM 1270 C CA . ARG A 1 161 ? -43.693 7.307 73.179 1.00 85.00 161 ARG A CA 1
ATOM 1271 C C . ARG A 1 161 ? -42.847 7.712 74.383 1.00 85.00 161 ARG A C 1
ATOM 1273 O O . ARG A 1 161 ? -42.326 8.825 74.386 1.00 85.00 161 ARG A O 1
ATOM 1280 N N . TYR A 1 162 ? -42.667 6.835 75.372 1.00 86.31 162 TYR A N 1
ATOM 1281 C CA . TYR A 1 162 ? -41.826 7.143 76.532 1.00 86.31 162 TYR A CA 1
ATOM 1282 C C . TYR A 1 162 ? -40.374 7.400 76.128 1.00 86.31 162 TYR A C 1
ATOM 1284 O O . TYR A 1 162 ? -39.807 8.403 76.552 1.00 86.31 162 TYR A O 1
ATOM 1292 N N . GLN A 1 163 ? -39.792 6.582 75.246 1.00 87.75 163 GLN A N 1
ATOM 1293 C CA . GLN A 1 163 ? -38.428 6.788 74.753 1.00 87.75 163 GLN A CA 1
ATOM 1294 C C . GLN A 1 163 ? -38.268 8.137 74.027 1.00 87.75 163 GLN A C 1
ATOM 1296 O O . GLN A 1 163 ? -37.280 8.850 74.238 1.00 87.75 163 GLN A O 1
ATOM 1301 N N . ALA A 1 164 ? -39.240 8.516 73.192 1.00 85.62 164 ALA A N 1
ATOM 1302 C CA . ALA A 1 164 ? -39.245 9.795 72.489 1.00 85.62 164 ALA A CA 1
ATOM 1303 C C . ALA A 1 164 ? -39.374 10.982 73.455 1.00 85.62 164 ALA A C 1
ATOM 1305 O O . ALA A 1 164 ? -38.656 11.973 73.286 1.00 85.62 164 ALA A O 1
ATOM 1306 N N . ILE A 1 165 ? -40.226 10.862 74.484 1.00 83.38 165 ILE A N 1
ATOM 1307 C CA . ILE A 1 165 ? -40.347 11.840 75.572 1.00 83.38 165 ILE A CA 1
ATOM 1308 C C . ILE A 1 165 ? -39.006 11.949 76.304 1.00 83.38 165 ILE A C 1
ATOM 1310 O O . ILE A 1 165 ? -38.458 13.041 76.380 1.00 83.38 165 ILE A O 1
ATOM 1314 N N . THR A 1 166 ? -38.402 10.854 76.764 1.00 82.31 166 THR A N 1
ATOM 1315 C CA . THR A 1 166 ? -37.109 10.887 77.472 1.00 82.31 166 THR A CA 1
ATOM 1316 C C . THR A 1 166 ? -35.995 11.534 76.645 1.00 82.31 166 THR A C 1
ATOM 1318 O O . THR A 1 166 ? -35.192 12.284 77.189 1.00 82.31 166 THR A O 1
ATOM 1321 N N . THR A 1 167 ? -35.956 11.287 75.332 1.00 83.94 167 THR A N 1
ATOM 1322 C CA . THR A 1 167 ? -34.893 11.810 74.456 1.00 83.94 167 THR A CA 1
ATOM 1323 C C . THR A 1 167 ? -35.080 13.293 74.118 1.00 83.94 167 THR A C 1
ATOM 1325 O O . THR A 1 167 ? -34.106 14.040 74.072 1.00 83.94 167 THR A O 1
ATOM 1328 N N . ASN A 1 168 ? -36.318 13.740 73.874 1.00 79.81 168 ASN A N 1
ATOM 1329 C CA . ASN A 1 168 ? -36.597 15.139 73.523 1.00 79.81 168 ASN A CA 1
ATOM 1330 C C . ASN A 1 168 ? -36.751 16.057 74.741 1.00 79.81 168 ASN A C 1
ATOM 1332 O O . ASN A 1 168 ? -36.593 17.273 74.614 1.00 79.81 168 ASN A O 1
ATOM 1336 N N . THR A 1 169 ? -37.064 15.517 75.919 1.00 75.19 169 THR A N 1
ATOM 1337 C CA . THR A 1 169 ? -37.323 16.350 77.096 1.00 75.19 169 THR A CA 1
ATOM 1338 C C . THR A 1 169 ? -36.014 16.670 77.805 1.00 75.19 169 THR A C 1
ATOM 1340 O O . THR A 1 169 ? -35.395 15.815 78.434 1.00 75.19 169 THR A O 1
ATOM 1343 N N . LYS A 1 170 ? -35.598 17.939 77.755 1.00 68.38 170 LYS A N 1
ATOM 1344 C CA . LYS A 1 170 ? -34.591 18.464 78.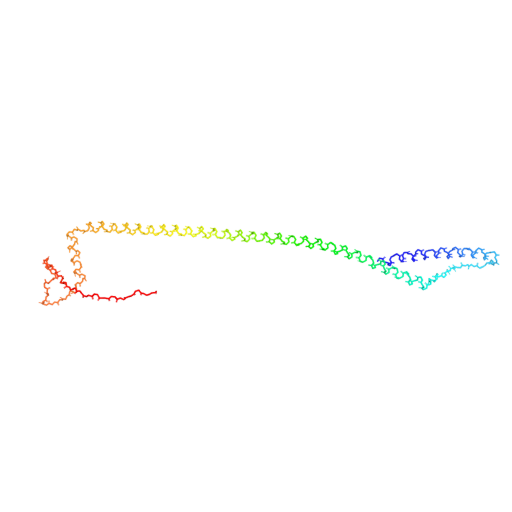681 1.00 68.38 170 LYS A CA 1
ATOM 1345 C C . LYS A 1 170 ? -35.226 18.506 80.067 1.00 68.38 170 LYS A C 1
ATOM 1347 O O . LYS A 1 170 ? -36.143 19.287 80.304 1.00 68.38 170 LYS A O 1
ATOM 1352 N N . ILE A 1 171 ? -34.788 17.623 80.957 1.00 65.06 171 ILE A N 1
ATOM 1353 C CA . ILE A 1 171 ? -35.317 17.546 82.318 1.00 65.06 171 ILE A CA 1
ATOM 1354 C C . ILE A 1 171 ? -34.795 18.761 83.095 1.00 65.06 171 ILE A C 1
ATOM 1356 O O . ILE A 1 171 ? -33.614 18.836 83.428 1.00 65.06 171 ILE A O 1
ATOM 1360 N N . TYR A 1 172 ? -35.674 19.731 83.346 1.00 57.47 172 TYR A N 1
ATOM 1361 C CA . TYR A 1 172 ? -35.403 20.874 84.215 1.00 57.47 172 TYR A CA 1
ATOM 1362 C C . TYR A 1 172 ? -35.926 20.555 85.622 1.00 57.47 172 TYR A C 1
ATOM 1364 O O . TYR A 1 172 ? -37.114 20.293 85.800 1.00 57.47 172 TYR A O 1
ATOM 1372 N N . PHE A 1 173 ? -35.041 20.554 86.621 1.00 55.72 173 PHE A N 1
ATOM 1373 C CA . PHE A 1 173 ? -35.381 20.264 88.017 1.00 55.72 173 PHE A CA 1
ATOM 1374 C C . PHE A 1 173 ? -35.704 21.570 88.771 1.00 55.72 173 PHE A C 1
ATOM 1376 O O . PHE A 1 173 ? -34.849 22.448 88.869 1.00 55.72 173 PHE A O 1
ATOM 1383 N N . GLY A 1 174 ? -36.926 21.709 89.300 1.00 57.62 174 GLY A N 1
ATOM 1384 C CA . GLY A 1 174 ? -37.379 22.860 90.098 1.00 57.62 174 GLY A CA 1
ATOM 1385 C C . GLY A 1 174 ? -38.837 22.713 90.567 1.00 57.62 174 GLY A C 1
ATOM 1386 O O . GLY A 1 174 ? -39.585 21.923 89.997 1.00 57.62 174 GLY A O 1
ATOM 1387 N N . ASN A 1 175 ? -39.244 23.459 91.603 1.00 61.19 175 ASN A N 1
ATOM 1388 C CA . ASN A 1 175 ? -40.486 23.270 92.386 1.00 61.19 175 ASN A CA 1
ATOM 1389 C C . ASN A 1 175 ? -41.837 23.469 91.642 1.00 61.19 175 ASN A C 1
ATOM 1391 O O . ASN A 1 175 ? -42.881 23.474 92.294 1.00 61.19 175 ASN A O 1
ATOM 1395 N N . SER A 1 176 ? -41.864 23.602 90.312 1.00 57.72 176 SER A N 1
ATOM 1396 C CA . SER A 1 176 ? -43.106 23.699 89.524 1.00 57.72 176 SER A CA 1
ATOM 1397 C C . SER A 1 176 ? -42.932 23.200 88.078 1.00 57.72 176 SER A C 1
ATOM 1399 O O . SER A 1 176 ? -42.627 23.967 87.166 1.00 57.72 176 SER A O 1
ATOM 1401 N N . ILE A 1 177 ? -43.152 21.898 87.854 1.00 58.94 177 ILE A N 1
ATOM 1402 C CA . ILE A 1 177 ? -43.135 21.279 86.515 1.00 58.94 177 ILE A CA 1
ATOM 1403 C C . ILE A 1 177 ? -44.561 21.278 85.923 1.00 58.94 177 ILE A C 1
ATOM 1405 O O . ILE A 1 177 ? -45.475 20.769 86.575 1.00 58.94 177 ILE A O 1
ATOM 1409 N N . PRO A 1 178 ? -44.784 21.797 84.697 1.00 59.25 178 PRO A N 1
ATOM 1410 C CA . PRO A 1 178 ? -46.079 21.725 84.019 1.00 59.25 178 PRO A CA 1
ATOM 1411 C C . PRO A 1 178 ? -46.484 20.278 83.703 1.00 59.25 178 PRO A C 1
ATOM 1413 O O . PRO A 1 178 ? -45.771 19.548 83.014 1.00 59.25 178 PRO A O 1
ATOM 1416 N N . GLN A 1 179 ? -47.676 19.883 84.148 1.00 57.06 179 GLN A N 1
ATOM 1417 C CA . GLN A 1 179 ? -48.238 18.525 84.069 1.00 57.06 179 GLN A CA 1
ATOM 1418 C C . GLN A 1 179 ? -48.708 18.115 82.654 1.00 57.06 179 GLN A C 1
ATOM 1420 O O . GLN A 1 179 ? -49.513 17.207 82.488 1.00 57.06 179 GLN A O 1
ATOM 1425 N N . MET A 1 180 ? -48.204 18.783 81.613 1.00 56.34 180 MET A N 1
ATOM 1426 C CA . MET A 1 180 ? -48.648 18.624 80.222 1.00 56.34 180 MET A CA 1
ATOM 1427 C C . MET A 1 180 ? -48.010 17.413 79.514 1.00 56.34 180 MET A C 1
ATOM 1429 O O . MET A 1 180 ? -48.455 17.020 78.442 1.00 56.34 180 MET A O 1
ATOM 1433 N N . PHE A 1 181 ? -46.976 16.805 80.111 1.00 57.16 181 PHE A N 1
ATOM 1434 C CA . PHE A 1 181 ? -46.230 15.677 79.530 1.00 57.16 181 PHE A CA 1
ATOM 1435 C C . PHE A 1 181 ? -46.726 14.287 79.972 1.00 57.16 181 PHE A C 1
ATOM 1437 O O . PHE A 1 181 ? -46.258 13.284 79.433 1.00 57.16 181 PHE A O 1
ATOM 1444 N N . MET A 1 182 ? -47.657 14.201 80.933 1.00 54.50 182 MET A N 1
ATOM 1445 C CA . MET A 1 182 ? -48.022 12.934 81.596 1.00 54.50 182 MET A CA 1
ATOM 1446 C C . MET A 1 182 ? -49.497 12.517 81.446 1.00 54.50 182 MET A C 1
ATOM 1448 O O . MET A 1 182 ? -49.874 11.490 82.001 1.00 54.50 182 MET A O 1
ATOM 1452 N N . ASP A 1 183 ? -50.329 13.250 80.696 1.00 48.19 183 ASP A N 1
ATOM 1453 C CA . ASP A 1 183 ? -51.746 12.891 80.512 1.00 48.19 183 ASP A CA 1
ATOM 1454 C C . ASP A 1 183 ? -51.955 12.016 79.246 1.00 48.19 183 ASP A C 1
ATOM 1456 O O . ASP A 1 183 ? -51.468 12.364 78.159 1.00 48.19 183 ASP A O 1
ATOM 1460 N N . PRO A 1 184 ? -52.636 10.855 79.338 1.00 53.34 184 PRO A N 1
ATOM 1461 C CA . PRO A 1 184 ? -52.975 10.025 78.181 1.00 53.34 184 PRO A CA 1
ATOM 1462 C C . PRO A 1 184 ? -54.106 10.588 77.296 1.00 53.34 184 PRO A C 1
ATOM 1464 O O . PRO A 1 184 ? -54.335 10.032 76.224 1.00 53.34 184 PRO A O 1
ATOM 1467 N N . SER A 1 185 ? -54.788 11.677 77.680 1.00 51.56 185 SER A N 1
ATOM 1468 C CA . SER A 1 185 ? -56.022 12.153 77.019 1.00 51.56 185 SER A CA 1
ATOM 1469 C C . SER A 1 185 ? -55.953 13.541 76.346 1.00 51.56 185 SER A C 1
ATOM 1471 O O . SER A 1 185 ? -56.964 14.222 76.190 1.00 51.56 185 SER A O 1
ATOM 1473 N N . GLY A 1 186 ? -54.775 13.969 75.880 1.00 44.62 186 GLY A N 1
ATOM 1474 C CA . GLY A 1 186 ? -54.588 15.263 75.206 1.00 44.62 186 GLY A CA 1
ATOM 1475 C C . GLY A 1 186 ? -54.560 15.187 73.675 1.00 44.62 186 GLY A C 1
ATOM 1476 O O . GLY A 1 186 ? -53.485 15.119 73.081 1.00 44.62 186 GLY A O 1
ATOM 1477 N N . VAL A 1 187 ? -55.723 15.254 73.020 1.00 44.50 187 VAL A N 1
ATOM 1478 C CA . VAL A 1 187 ? -55.825 15.539 71.575 1.00 44.50 187 VAL A CA 1
ATOM 1479 C C . VAL A 1 187 ? -55.437 17.002 71.342 1.00 44.50 187 VAL A C 1
ATOM 1481 O O . VAL A 1 187 ? -56.190 17.908 71.690 1.00 44.50 187 VAL A O 1
ATOM 1484 N N . VAL A 1 188 ? -54.277 17.255 70.732 1.00 42.31 188 VAL A N 1
ATOM 1485 C CA . VAL A 1 188 ? -53.922 18.597 70.247 1.00 42.31 188 VAL A CA 1
ATOM 1486 C C . VAL A 1 188 ? -54.582 18.800 68.883 1.00 42.31 188 VAL A C 1
ATOM 1488 O O . VAL A 1 188 ? -54.110 18.300 67.865 1.00 42.31 188 VAL A O 1
ATOM 1491 N N . GLN A 1 189 ? -55.703 19.525 68.868 1.00 36.50 189 GLN A N 1
ATOM 1492 C CA . GLN A 1 189 ? -56.272 20.099 67.650 1.00 36.50 189 GLN A CA 1
ATOM 1493 C C . GLN A 1 189 ? -55.364 21.235 67.164 1.00 36.50 189 GLN A C 1
ATOM 1495 O O . GLN A 1 189 ? -55.262 22.275 67.813 1.00 36.50 189 GLN A O 1
ATOM 1500 N N . THR A 1 190 ? -54.723 21.063 66.011 1.00 32.31 190 THR A N 1
ATOM 1501 C CA . THR A 1 190 ? -54.081 22.163 65.285 1.00 32.31 190 THR A CA 1
ATOM 1502 C C . THR A 1 190 ? -55.134 22.904 64.463 1.00 32.31 190 THR A C 1
ATOM 1504 O O . THR A 1 190 ? -55.742 22.356 63.542 1.00 32.31 190 THR A O 1
ATOM 1507 N N . SER A 1 191 ? -55.369 24.162 64.823 1.00 33.56 191 SER A N 1
ATOM 1508 C CA . SER A 1 191 ? -56.234 25.103 64.120 1.00 33.56 191 SER A CA 1
ATOM 1509 C C . SER A 1 191 ? -55.689 25.453 62.728 1.00 33.56 191 SER A C 1
ATOM 1511 O O . SER A 1 191 ? -54.494 25.649 62.517 1.00 33.56 191 SER A O 1
ATOM 1513 N N . GLN A 1 192 ? -56.612 25.522 61.768 1.00 36.94 192 GLN A N 1
ATOM 1514 C CA . GLN A 1 192 ? -56.406 25.928 60.379 1.00 36.94 192 GLN A CA 1
ATOM 1515 C C . GLN A 1 192 ? -55.985 27.402 60.263 1.00 36.94 192 GLN A C 1
ATOM 1517 O O . GLN A 1 192 ? -56.611 28.271 60.866 1.00 36.94 192 GLN A O 1
ATOM 1522 N N . GLN A 1 193 ? -55.056 27.699 59.349 1.00 34.94 193 GLN A N 1
ATOM 1523 C CA . GLN A 1 193 ? -55.008 28.987 58.649 1.00 34.94 193 GLN A CA 1
ATOM 1524 C C . GLN A 1 193 ? -54.788 28.755 57.145 1.00 34.94 193 GLN A C 1
ATOM 1526 O O . GLN A 1 193 ? -53.811 28.143 56.719 1.00 34.94 193 GLN A O 1
ATOM 1531 N N . LYS A 1 194 ? -55.772 29.204 56.355 1.00 32.75 194 LYS A N 1
ATOM 1532 C CA . LYS A 1 194 ? -55.837 29.200 54.885 1.00 32.75 194 LYS A CA 1
ATOM 1533 C C . LYS A 1 194 ? -55.349 30.539 54.312 1.00 32.75 194 LYS A C 1
ATOM 1535 O O . LYS A 1 194 ? -55.690 31.581 54.861 1.00 32.75 194 LYS A O 1
ATOM 1540 N N . GLY A 1 195 ? -54.760 30.471 53.109 1.00 29.08 195 GLY A N 1
ATOM 1541 C CA . GLY A 1 195 ? -54.711 31.534 52.081 1.00 29.08 195 GLY A CA 1
ATOM 1542 C C . GLY A 1 195 ? -53.373 32.290 51.994 1.00 29.08 195 GLY A C 1
ATOM 1543 O O . GLY A 1 195 ? -52.813 32.626 53.022 1.00 29.08 195 GLY A O 1
ATOM 1544 N N . ALA A 1 196 ? -52.792 32.628 50.834 1.00 31.66 196 ALA A N 1
ATOM 1545 C CA . ALA A 1 196 ? -53.198 32.487 49.436 1.00 31.66 196 ALA A CA 1
ATOM 1546 C C . ALA A 1 196 ? -51.986 32.712 48.484 1.00 31.66 196 ALA A C 1
ATOM 1548 O O . ALA A 1 196 ? -51.123 33.533 48.763 1.00 31.66 196 ALA A O 1
ATOM 1549 N N . SER A 1 197 ? -51.973 31.971 47.365 1.00 32.38 197 SER A N 1
ATOM 1550 C CA . SER A 1 197 ? -51.483 32.271 45.995 1.00 32.38 197 SER A CA 1
ATOM 1551 C C . SER A 1 197 ? -50.515 33.450 45.729 1.00 32.38 197 SER A C 1
ATOM 1553 O O . SER A 1 197 ? -50.897 34.603 45.900 1.00 32.38 197 SER A O 1
ATOM 1555 N N . SER A 1 198 ? -49.388 33.208 45.032 1.00 32.00 198 SER A N 1
ATOM 1556 C CA . SER A 1 198 ? -49.256 33.488 43.575 1.00 32.00 198 SER A CA 1
ATOM 1557 C C . SER A 1 198 ? -47.825 33.318 43.006 1.00 32.00 198 SER A C 1
ATOM 1559 O O . SER A 1 198 ? -46.859 33.784 43.589 1.00 32.00 198 SER A O 1
ATOM 1561 N N . LYS A 1 199 ? -47.776 32.621 41.854 1.00 41.81 199 LYS A N 1
ATOM 1562 C CA . LYS A 1 199 ? -46.893 32.647 40.656 1.00 41.81 199 LYS A CA 1
ATOM 1563 C C . LYS A 1 199 ? -45.434 33.150 40.716 1.00 41.81 199 LYS A C 1
ATOM 1565 O O . LYS A 1 199 ? -45.167 34.185 41.303 1.00 41.81 199 LYS A O 1
ATOM 1570 N N . VAL A 1 200 ? -44.598 32.482 39.893 1.00 36.34 200 VAL A N 1
ATOM 1571 C CA . VAL A 1 200 ? -43.389 32.902 39.114 1.00 36.34 200 VAL A CA 1
ATOM 1572 C C . VAL A 1 200 ? -42.376 31.744 39.196 1.00 36.34 200 VAL A C 1
ATOM 1574 O O . VAL A 1 200 ? -42.108 31.276 40.291 1.00 36.34 200 VAL A O 1
ATOM 1577 N N . SER A 1 201 ? -41.748 31.192 38.162 1.00 37.28 201 SER A N 1
ATOM 1578 C CA . SER A 1 201 ? -41.819 31.240 36.698 1.00 37.28 201 SER A CA 1
ATOM 1579 C C . SER A 1 201 ? -40.885 30.114 36.234 1.00 37.28 201 SER A C 1
ATOM 1581 O O . SER A 1 201 ? -39.789 29.992 36.783 1.00 37.28 201 SER A O 1
ATOM 1583 N N . GLU A 1 202 ? -41.272 29.331 35.229 1.00 40.34 202 GLU A N 1
ATOM 1584 C CA . GLU A 1 202 ? -40.290 28.633 34.393 1.00 40.34 202 GLU A CA 1
ATOM 1585 C C . GLU A 1 202 ? -39.353 29.678 33.785 1.00 40.34 202 GLU A C 1
ATOM 1587 O O . GLU A 1 202 ? -39.825 30.729 33.349 1.00 40.34 202 GLU A O 1
ATOM 1592 N N . ASN A 1 203 ? -38.050 29.405 33.758 1.00 43.62 203 ASN A N 1
ATOM 1593 C CA . ASN A 1 203 ? -37.155 29.997 32.774 1.00 43.62 203 ASN A CA 1
ATOM 1594 C C . ASN A 1 203 ? -35.870 29.173 32.640 1.00 43.62 203 ASN A C 1
ATOM 1596 O O . ASN A 1 203 ? -35.134 29.032 33.612 1.00 43.62 203 ASN A O 1
ATOM 1600 N N . ASN A 1 204 ? -35.675 28.730 31.392 1.00 47.09 204 ASN A N 1
ATOM 1601 C CA . ASN A 1 204 ? -34.457 28.321 30.679 1.00 47.09 204 ASN A CA 1
ATOM 1602 C C . ASN A 1 204 ? -33.496 27.336 31.345 1.00 47.09 204 ASN A C 1
ATOM 1604 O O . ASN A 1 204 ? -32.635 27.778 32.135 1.00 47.09 204 ASN A O 1
#

pLDDT: mean 80.94, std 19.28, range [29.08, 98.25]

Organism: Mytilus edulis (NCBI:txid6550)